Protein AF-A0A256XQU2-F1 (afdb_monomer_lite)

pLDDT: mean 79.04, std 21.81, range [26.33, 98.69]

Secondar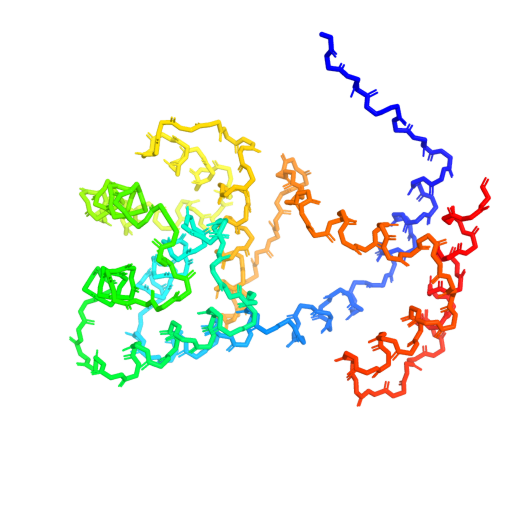y structure (DSSP, 8-state):
--------HHHHHHHHHHHHH-HHHHHHHHHH-HHHHHHHHHHHHH-SHHHHHHHHHHHHTT-SS-SS-HHHHHHHHHHHHHTSTT--HHHHHHHHHHH-GGG-TTHHHHHHHHHHHHHTHHHHHHTHHHHHH-HHHHHHHHHHHHT--TT-HHHHHHHHHHHHHHHHTT------TTSPP-HHHHHHHHHHTTS-HHHHHHHHHHHH-SPPPHHHHHHHHHHHHHHH-

Structure (mmCIF, N/CA/C/O backbone):
data_AF-A0A256XQU2-F1
#
_entry.id   AF-A0A256XQU2-F1
#
loop_
_atom_site.group_PDB
_atom_site.id
_atom_site.type_symbol
_atom_site.label_atom_id
_atom_site.label_alt_id
_atom_site.label_comp_id
_atom_site.label_asym_id
_atom_site.label_entity_id
_atom_site.label_seq_id
_atom_site.pdbx_PDB_ins_code
_atom_site.Cartn_x
_atom_site.Cartn_y
_atom_site.Cartn_z
_atom_site.occupancy
_atom_site.B_iso_or_equiv
_atom_site.auth_seq_id
_atom_site.auth_comp_id
_atom_site.auth_asym_id
_atom_site.auth_atom_id
_atom_site.pdbx_PDB_model_num
ATOM 1 N N . MET A 1 1 ? 5.410 26.623 -18.393 1.00 30.11 1 MET A N 1
ATOM 2 C CA . MET A 1 1 ? 6.127 25.708 -19.308 1.00 30.11 1 MET A CA 1
ATOM 3 C C . MET A 1 1 ? 6.768 24.621 -18.465 1.00 30.11 1 MET A C 1
ATOM 5 O O . MET A 1 1 ? 7.720 24.911 -17.755 1.00 30.11 1 MET A O 1
ATOM 9 N N . HIS A 1 2 ? 6.202 23.413 -18.450 1.00 27.06 2 HIS A N 1
ATOM 10 C CA . HIS A 1 2 ? 6.845 22.264 -17.809 1.00 27.06 2 HIS A CA 1
ATOM 11 C C . HIS A 1 2 ? 7.952 21.763 -18.737 1.00 27.06 2 HIS A C 1
ATOM 13 O O . HIS A 1 2 ? 7.674 21.454 -19.896 1.00 27.06 2 HIS A O 1
ATOM 19 N N . SER A 1 3 ? 9.198 21.722 -18.262 1.00 26.33 3 SER A N 1
ATOM 20 C CA . SER A 1 3 ? 10.272 21.052 -18.988 1.00 26.33 3 SER A CA 1
ATOM 21 C C . SER A 1 3 ? 9.964 19.556 -19.009 1.00 26.33 3 SER A C 1
ATOM 23 O O . SER A 1 3 ? 10.029 18.861 -17.998 1.00 26.33 3 SER A O 1
ATOM 25 N N . VAL A 1 4 ? 9.575 19.052 -20.176 1.00 32.00 4 VAL A N 1
ATOM 26 C CA . VAL A 1 4 ? 9.613 17.618 -20.447 1.00 32.00 4 VAL A CA 1
ATOM 27 C C . VAL A 1 4 ? 11.092 17.255 -20.443 1.00 32.00 4 VAL A C 1
ATOM 29 O O . VAL A 1 4 ? 11.836 17.706 -21.312 1.00 32.00 4 VAL A O 1
ATOM 32 N N . ALA A 1 5 ? 11.544 16.511 -19.433 1.00 39.50 5 ALA A N 1
ATOM 33 C CA . ALA A 1 5 ? 12.881 15.938 -19.450 1.00 39.50 5 ALA A CA 1
ATOM 34 C C . ALA A 1 5 ? 13.006 15.102 -20.732 1.00 39.50 5 ALA A C 1
ATOM 36 O O . ALA A 1 5 ? 12.305 14.102 -20.900 1.00 39.50 5 ALA A O 1
ATOM 37 N N . LEU A 1 6 ? 13.840 15.549 -21.672 1.00 38.97 6 LEU A N 1
ATOM 38 C CA . LEU A 1 6 ? 14.128 14.805 -22.892 1.00 38.97 6 LEU A CA 1
ATOM 39 C C . LEU A 1 6 ? 14.767 13.475 -22.479 1.00 38.97 6 LEU A C 1
ATOM 41 O O . LEU A 1 6 ? 15.879 13.442 -21.955 1.00 38.97 6 LEU A O 1
ATOM 45 N N . LEU A 1 7 ? 14.030 12.380 -22.671 1.00 49.72 7 LEU A N 1
ATOM 46 C CA . LEU A 1 7 ? 14.511 11.021 -22.441 1.00 49.72 7 LEU A CA 1
ATOM 47 C C . LEU A 1 7 ? 15.734 10.774 -23.332 1.00 49.72 7 LEU A C 1
ATOM 49 O O . LEU A 1 7 ? 15.596 10.602 -24.544 1.00 49.72 7 LEU A O 1
ATOM 53 N N . ASN A 1 8 ? 16.925 10.728 -22.732 1.00 55.69 8 ASN A N 1
ATOM 54 C CA . ASN A 1 8 ? 18.142 10.333 -23.433 1.00 55.69 8 ASN A CA 1
ATOM 55 C C . ASN A 1 8 ? 18.095 8.818 -23.693 1.00 55.69 8 ASN A C 1
ATOM 57 O O . ASN A 1 8 ? 18.490 8.001 -22.857 1.00 55.69 8 ASN A O 1
ATOM 61 N N . ARG A 1 9 ? 17.542 8.441 -24.850 1.00 47.66 9 ARG A N 1
ATOM 62 C CA . ARG A 1 9 ? 17.330 7.040 -25.234 1.00 47.66 9 ARG A CA 1
ATOM 63 C C . ARG A 1 9 ? 18.634 6.250 -25.335 1.00 47.66 9 ARG A C 1
ATOM 65 O O . ARG A 1 9 ? 18.612 5.060 -25.029 1.00 47.66 9 ARG A O 1
ATOM 72 N N . GLU A 1 10 ? 19.741 6.898 -25.692 1.00 49.62 10 GLU A N 1
ATOM 73 C CA . GLU A 1 10 ? 21.056 6.253 -25.797 1.00 49.62 10 GLU A CA 1
ATOM 74 C C . GLU A 1 10 ? 21.605 5.829 -24.432 1.00 49.62 10 GLU A C 1
ATOM 76 O O . GLU A 1 10 ? 22.207 4.764 -24.325 1.00 49.62 10 GLU A O 1
ATOM 81 N N . ARG A 1 11 ? 21.308 6.584 -23.366 1.00 51.78 11 ARG A N 1
ATOM 82 C CA . ARG A 1 11 ? 21.658 6.205 -21.983 1.00 51.78 11 ARG A CA 1
ATOM 83 C C . ARG A 1 11 ? 20.686 5.192 -21.373 1.00 51.78 11 ARG A C 1
ATOM 85 O O . ARG A 1 11 ? 21.092 4.261 -20.680 1.00 51.78 11 ARG A O 1
ATOM 92 N N . ILE A 1 12 ? 19.387 5.353 -21.626 1.00 50.66 12 ILE A N 1
ATOM 93 C CA . ILE A 1 12 ? 18.333 4.568 -20.957 1.00 50.66 12 ILE A CA 1
ATOM 94 C C . ILE A 1 12 ? 18.215 3.155 -21.526 1.00 50.66 12 ILE A C 1
ATOM 96 O O . ILE A 1 12 ? 18.017 2.203 -20.769 1.00 50.66 12 ILE A O 1
ATOM 100 N N . TYR A 1 13 ? 18.333 2.993 -22.845 1.00 52.44 13 TYR A N 1
ATOM 101 C CA . TYR A 1 13 ? 18.151 1.691 -23.486 1.00 52.44 13 TYR A CA 1
ATOM 102 C C . TYR A 1 13 ? 19.154 0.640 -22.984 1.00 52.44 13 TYR A C 1
ATOM 104 O O . TYR A 1 13 ? 18.733 -0.466 -22.627 1.00 52.44 13 TYR A O 1
ATOM 112 N N . PRO A 1 14 ? 20.456 0.953 -22.863 1.00 56.25 14 PRO A N 1
ATOM 113 C CA . PRO A 1 14 ? 21.413 -0.014 -22.365 1.00 56.25 14 PRO A CA 1
ATOM 114 C C . PRO A 1 14 ? 21.202 -0.334 -20.875 1.00 56.25 14 PRO A C 1
ATOM 116 O O . PRO A 1 14 ? 21.397 -1.485 -20.505 1.00 56.25 14 PRO A O 1
ATOM 119 N N . ILE A 1 15 ? 20.775 0.624 -20.041 1.00 59.00 15 ILE A N 1
ATOM 120 C CA . ILE A 1 15 ? 20.415 0.399 -18.625 1.00 59.00 15 ILE A CA 1
ATOM 121 C C . ILE A 1 15 ? 19.219 -0.557 -18.513 1.00 59.00 15 ILE A C 1
ATOM 123 O O . ILE A 1 15 ? 19.279 -1.569 -17.811 1.00 59.00 15 ILE A O 1
ATOM 127 N N . ALA A 1 16 ? 18.151 -0.275 -19.262 1.00 56.38 16 ALA A N 1
ATOM 128 C CA . ALA A 1 16 ? 16.946 -1.096 -19.284 1.00 56.38 16 ALA A CA 1
ATOM 129 C C . ALA A 1 16 ? 17.243 -2.525 -19.762 1.00 56.38 16 ALA A C 1
ATOM 131 O O . ALA A 1 16 ? 16.744 -3.488 -19.183 1.00 56.38 16 ALA A O 1
ATOM 132 N N . LYS A 1 17 ? 18.101 -2.675 -20.781 1.00 63.28 17 LYS A N 1
ATOM 133 C CA . LYS A 1 17 ? 18.521 -3.980 -21.306 1.00 63.28 17 LYS A CA 1
ATOM 134 C C . LYS A 1 17 ? 19.287 -4.806 -20.271 1.00 63.28 17 LYS A C 1
ATOM 136 O O . LYS A 1 17 ? 19.079 -6.017 -20.220 1.00 63.28 17 LYS A O 1
ATOM 141 N N . THR A 1 18 ? 20.148 -4.194 -19.456 1.00 65.38 18 THR A N 1
ATOM 142 C CA . THR A 1 18 ? 20.881 -4.938 -18.421 1.00 65.38 18 THR A CA 1
ATOM 143 C C . THR A 1 18 ? 19.973 -5.324 -17.253 1.00 65.38 18 THR A C 1
ATOM 145 O O . THR A 1 18 ? 20.017 -6.471 -16.807 1.00 65.38 18 THR A O 1
ATOM 148 N N . ILE A 1 19 ? 19.077 -4.431 -16.817 1.00 64.81 19 ILE A N 1
ATOM 149 C CA . ILE A 1 19 ? 18.078 -4.746 -15.781 1.00 64.81 19 ILE A CA 1
ATOM 150 C C . ILE A 1 19 ? 17.150 -5.880 -16.242 1.00 64.81 19 ILE A C 1
ATOM 152 O O . ILE A 1 19 ? 16.932 -6.837 -15.505 1.00 64.81 19 ILE A O 1
ATOM 156 N N . ALA A 1 20 ? 16.662 -5.828 -17.486 1.00 65.88 20 ALA A N 1
ATOM 157 C CA . ALA A 1 20 ? 15.760 -6.841 -18.039 1.00 65.88 20 ALA A CA 1
ATOM 158 C C . ALA A 1 20 ? 16.373 -8.252 -18.099 1.00 65.88 20 ALA A C 1
ATOM 160 O O . ALA A 1 20 ? 15.640 -9.238 -18.094 1.00 65.88 20 ALA A O 1
ATOM 161 N N . LYS A 1 21 ? 17.707 -8.364 -18.148 1.00 70.88 21 LYS A N 1
ATOM 162 C CA . LYS A 1 21 ? 18.427 -9.647 -18.115 1.00 70.88 21 LYS A CA 1
ATOM 163 C C . LYS A 1 21 ? 18.612 -10.213 -16.703 1.00 70.88 21 LYS A C 1
ATOM 165 O O . LYS A 1 21 ? 18.948 -11.384 -16.580 1.00 70.88 21 LYS A O 1
ATOM 170 N N . ASN A 1 22 ? 18.394 -9.410 -15.662 1.00 70.94 22 ASN A N 1
ATOM 171 C CA . ASN A 1 22 ? 18.657 -9.755 -14.264 1.00 70.94 22 ASN A CA 1
ATOM 172 C C . ASN A 1 22 ? 17.377 -9.617 -13.423 1.00 70.94 22 ASN A C 1
ATOM 174 O O . ASN A 1 22 ? 17.331 -8.882 -12.438 1.00 70.94 22 ASN A O 1
ATOM 178 N N . LEU A 1 23 ? 16.301 -10.301 -13.828 1.00 70.62 23 LEU A N 1
ATOM 179 C CA . LEU A 1 23 ? 15.025 -10.264 -13.099 1.00 70.62 23 LEU A CA 1
ATOM 180 C C . LEU A 1 23 ? 15.146 -10.834 -11.674 1.00 70.62 23 LEU A C 1
ATOM 182 O O . LEU A 1 23 ? 14.477 -10.343 -10.770 1.00 70.62 23 LEU A O 1
ATOM 186 N N . ASP A 1 24 ? 16.053 -11.792 -11.452 1.00 73.62 24 ASP A N 1
ATOM 187 C CA . ASP A 1 24 ? 16.360 -12.338 -10.122 1.00 73.62 24 ASP A CA 1
ATOM 188 C C . ASP A 1 24 ? 16.938 -11.276 -9.172 1.00 73.62 24 ASP A C 1
ATOM 190 O O . ASP A 1 24 ? 16.689 -11.306 -7.966 1.00 73.62 24 ASP A O 1
ATOM 194 N N . PHE A 1 25 ? 17.677 -10.305 -9.711 1.00 69.38 25 PHE A N 1
ATOM 195 C CA . PHE A 1 25 ? 18.173 -9.165 -8.949 1.00 69.38 25 PHE A CA 1
ATOM 196 C C . PHE A 1 25 ? 17.037 -8.226 -8.528 1.00 69.38 25 PHE A C 1
ATOM 198 O O . PHE A 1 25 ? 17.012 -7.775 -7.386 1.00 69.38 25 PHE A O 1
ATOM 205 N N . ILE A 1 26 ? 16.063 -7.972 -9.409 1.00 72.38 26 ILE A N 1
ATOM 206 C CA . ILE A 1 26 ? 14.871 -7.179 -9.063 1.00 72.38 26 ILE A CA 1
ATOM 207 C C . ILE A 1 26 ? 14.062 -7.871 -7.968 1.00 72.38 26 ILE A C 1
ATOM 209 O O . ILE A 1 26 ? 13.695 -7.226 -6.985 1.00 72.38 26 ILE A O 1
ATOM 213 N N . ASP A 1 27 ? 13.855 -9.182 -8.086 1.00 75.44 27 ASP A N 1
ATOM 214 C CA . ASP A 1 27 ? 13.160 -9.955 -7.060 1.00 75.44 27 ASP A CA 1
ATOM 215 C C . ASP A 1 27 ? 13.858 -9.856 -5.698 1.00 75.44 27 ASP A C 1
ATOM 217 O O . ASP A 1 27 ? 13.191 -9.611 -4.690 1.00 75.44 27 ASP A O 1
ATOM 221 N N . LEU A 1 28 ? 15.191 -9.954 -5.670 1.00 74.62 28 LEU A N 1
ATOM 222 C CA . LEU A 1 28 ? 15.982 -9.777 -4.453 1.00 74.62 28 LEU A CA 1
ATOM 223 C C . LEU A 1 28 ? 15.827 -8.373 -3.853 1.00 74.62 28 LEU A C 1
ATOM 225 O O . LEU A 1 28 ? 15.687 -8.240 -2.636 1.00 74.62 28 LEU A O 1
ATOM 229 N N . LEU A 1 29 ? 15.880 -7.323 -4.679 1.00 73.75 29 LEU A N 1
ATOM 230 C CA . LEU A 1 29 ? 15.730 -5.946 -4.206 1.00 73.75 29 LEU A CA 1
ATOM 231 C C . LEU A 1 29 ? 14.360 -5.732 -3.557 1.00 73.75 29 LEU A C 1
ATOM 233 O O . LEU A 1 29 ? 14.281 -5.150 -2.475 1.00 73.75 29 LEU A O 1
ATOM 237 N N . GLU A 1 30 ? 13.297 -6.251 -4.174 1.00 80.50 30 GLU A N 1
ATOM 238 C CA . GLU A 1 30 ? 11.946 -6.212 -3.610 1.00 80.50 30 GLU A CA 1
ATOM 239 C C . GLU A 1 30 ? 11.860 -7.002 -2.296 1.00 80.50 30 GLU A C 1
ATOM 241 O O . GLU A 1 30 ? 11.277 -6.524 -1.325 1.00 80.50 30 GLU A O 1
ATOM 246 N N . GLU A 1 31 ? 12.495 -8.175 -2.208 1.00 80.50 31 GLU A N 1
ATOM 247 C CA . GLU A 1 31 ? 12.517 -8.980 -0.981 1.00 80.50 31 GLU A CA 1
ATOM 248 C C . GLU A 1 31 ? 13.223 -8.300 0.200 1.00 80.50 31 GLU A C 1
ATOM 250 O O . GLU A 1 31 ? 12.894 -8.575 1.363 1.00 80.50 31 GLU A O 1
ATOM 255 N N . ARG A 1 32 ? 14.183 -7.417 -0.091 1.00 77.88 32 ARG A N 1
ATOM 256 C CA . ARG A 1 32 ? 14.933 -6.628 0.897 1.00 77.88 32 ARG A CA 1
ATOM 257 C C . ARG A 1 32 ? 14.304 -5.274 1.206 1.00 77.88 32 ARG A C 1
ATOM 259 O O . ARG A 1 32 ? 14.723 -4.623 2.163 1.00 77.88 32 ARG A O 1
ATOM 266 N N . ASP A 1 33 ? 13.271 -4.876 0.472 1.00 82.69 33 ASP A N 1
ATOM 267 C CA . ASP A 1 33 ? 12.524 -3.653 0.732 1.00 82.69 33 ASP A CA 1
ATOM 268 C C . ASP A 1 33 ? 11.810 -3.735 2.097 1.00 82.69 33 ASP A C 1
ATOM 270 O O . ASP A 1 33 ? 11.021 -4.643 2.385 1.00 82.69 33 ASP A O 1
ATOM 274 N N . PHE A 1 34 ? 12.058 -2.753 2.965 1.00 86.19 34 PHE A N 1
ATOM 275 C CA . PHE A 1 34 ? 11.401 -2.661 4.270 1.00 86.19 34 PHE A CA 1
ATOM 276 C C . PHE A 1 34 ? 9.874 -2.540 4.144 1.00 86.19 34 PHE A C 1
ATOM 278 O O . PHE A 1 34 ? 9.147 -2.984 5.036 1.00 86.19 34 PHE A O 1
ATOM 285 N N . GLN A 1 35 ? 9.382 -1.965 3.042 1.00 91.69 35 GLN A N 1
ATOM 286 C CA . GLN A 1 35 ? 7.959 -1.851 2.735 1.00 91.69 35 GLN A CA 1
ATOM 287 C C . GLN A 1 35 ? 7.375 -3.240 2.461 1.00 91.69 35 GLN A C 1
ATOM 289 O O . GLN A 1 35 ? 6.333 -3.589 3.017 1.00 91.69 35 GLN A O 1
ATOM 294 N N . TYR A 1 36 ? 8.086 -4.075 1.696 1.00 91.69 36 TYR A N 1
ATOM 295 C CA . TYR A 1 36 ? 7.703 -5.466 1.443 1.00 91.69 36 TYR A CA 1
ATOM 296 C C . TYR A 1 36 ? 7.737 -6.311 2.724 1.00 91.69 36 TYR A C 1
ATOM 298 O O . TYR A 1 36 ? 6.825 -7.094 3.005 1.00 91.69 36 TYR A O 1
ATOM 306 N N . ALA A 1 37 ? 8.743 -6.104 3.578 1.00 92.31 37 ALA A N 1
ATOM 307 C CA . ALA A 1 37 ? 8.798 -6.746 4.889 1.00 92.31 37 ALA A CA 1
ATOM 308 C C . ALA A 1 37 ? 7.610 -6.359 5.794 1.00 92.31 37 ALA A C 1
ATOM 310 O O . ALA A 1 37 ? 7.103 -7.209 6.530 1.00 92.31 37 ALA A O 1
ATOM 311 N N . ALA A 1 38 ? 7.150 -5.104 5.747 1.00 95.50 38 ALA A N 1
ATOM 312 C CA . ALA A 1 38 ? 5.959 -4.660 6.470 1.00 95.50 38 ALA A CA 1
ATOM 313 C C . ALA A 1 38 ? 4.675 -5.287 5.906 1.00 95.50 38 ALA A C 1
ATOM 315 O O . ALA A 1 38 ? 3.849 -5.760 6.687 1.00 95.50 38 ALA A O 1
ATOM 316 N N . VAL A 1 39 ? 4.546 -5.376 4.576 1.00 97.75 39 VAL A N 1
ATOM 317 C CA . VAL A 1 39 ? 3.415 -6.036 3.902 1.00 97.75 39 VAL A CA 1
ATOM 318 C C . VAL A 1 39 ? 3.233 -7.470 4.395 1.00 97.75 39 VAL A C 1
ATOM 320 O O . VAL A 1 39 ? 2.143 -7.819 4.844 1.00 97.75 39 VAL A O 1
ATOM 323 N N . LYS A 1 40 ? 4.306 -8.274 4.413 1.00 97.06 40 LYS A N 1
ATOM 324 C CA . LYS A 1 40 ? 4.258 -9.660 4.917 1.00 97.06 40 LYS A CA 1
ATOM 325 C C . LYS A 1 40 ? 3.710 -9.744 6.343 1.00 97.06 40 LYS A C 1
ATOM 327 O O . LYS A 1 40 ? 2.941 -10.642 6.661 1.00 97.06 40 LYS A O 1
ATOM 332 N N . LYS A 1 41 ? 4.079 -8.797 7.211 1.00 97.44 41 LYS A N 1
ATOM 333 C CA . LYS A 1 41 ? 3.589 -8.763 8.597 1.00 97.44 41 LYS A CA 1
ATOM 334 C C . LYS A 1 41 ? 2.112 -8.373 8.672 1.00 97.44 41 LYS A C 1
ATOM 336 O O . LYS A 1 41 ? 1.386 -8.981 9.445 1.00 97.44 41 LYS A O 1
ATOM 341 N N . ILE A 1 42 ? 1.662 -7.397 7.883 1.00 98.00 42 ILE A N 1
ATOM 342 C CA . ILE A 1 42 ? 0.246 -6.994 7.847 1.00 98.00 42 ILE A CA 1
ATOM 343 C C . ILE A 1 42 ? -0.644 -8.119 7.321 1.00 98.00 42 ILE A C 1
ATOM 345 O O . ILE A 1 42 ? -1.711 -8.355 7.883 1.00 98.00 42 ILE A O 1
ATOM 349 N N . LEU A 1 43 ? -0.181 -8.853 6.312 1.00 96.81 43 LEU A N 1
ATOM 350 C CA . LEU A 1 43 ? -0.884 -10.014 5.776 1.00 96.81 43 LEU A CA 1
ATOM 351 C C . LEU A 1 43 ? -1.136 -11.081 6.855 1.00 96.81 43 LEU A C 1
ATOM 353 O O . LEU A 1 43 ? -2.252 -11.570 6.991 1.00 96.81 43 LEU A O 1
ATOM 357 N N . LEU A 1 44 ? -0.130 -11.368 7.689 1.00 95.56 44 LEU A N 1
ATOM 358 C CA . LEU A 1 44 ? -0.268 -12.292 8.823 1.00 95.56 44 LEU A CA 1
ATOM 359 C C . LEU A 1 44 ? -1.210 -11.768 9.918 1.00 95.56 44 LEU A C 1
ATOM 361 O O . LEU A 1 44 ? -1.909 -12.551 10.550 1.00 95.56 44 LEU A O 1
ATOM 365 N N . LEU A 1 45 ? -1.209 -10.457 10.175 1.00 96.06 45 LEU A N 1
ATOM 366 C CA . LEU A 1 45 ? -1.987 -9.850 11.263 1.00 96.06 45 LEU A CA 1
ATOM 367 C C . LEU A 1 45 ? -3.469 -9.670 10.926 1.00 96.06 45 LEU A C 1
ATOM 369 O O . LEU A 1 45 ? -4.300 -9.681 11.828 1.00 96.06 45 LEU A O 1
ATOM 373 N N . THR A 1 46 ? -3.787 -9.470 9.650 1.00 94.38 46 THR A N 1
ATOM 374 C CA . THR A 1 46 ? -5.169 -9.313 9.167 1.00 94.38 46 THR A CA 1
ATOM 375 C C . THR A 1 46 ? -5.837 -10.656 8.891 1.00 94.38 46 THR A C 1
ATOM 377 O O . THR A 1 46 ? -7.046 -10.764 9.057 1.00 94.38 46 THR A O 1
ATOM 380 N N . ASN A 1 47 ? -5.061 -11.680 8.512 1.00 90.44 47 ASN A N 1
ATOM 381 C CA . ASN A 1 47 ? -5.550 -13.021 8.175 1.00 90.44 47 ASN A CA 1
ATOM 382 C C . ASN A 1 47 ? -6.620 -13.044 7.056 1.00 90.44 47 ASN A C 1
ATOM 384 O O . ASN A 1 47 ? -7.380 -14.000 6.934 1.00 90.44 47 ASN A O 1
ATOM 388 N N . ASP A 1 48 ? -6.664 -11.998 6.227 1.00 96.12 48 ASP A N 1
ATOM 389 C CA . ASP A 1 48 ? -7.517 -11.872 5.045 1.00 96.12 48 ASP A CA 1
ATOM 390 C C . ASP A 1 48 ? -6.772 -11.044 3.990 1.00 96.12 48 ASP A C 1
ATOM 392 O O . ASP A 1 48 ? -6.251 -9.963 4.274 1.00 96.12 48 ASP A O 1
ATOM 396 N N . LEU A 1 49 ? -6.684 -11.567 2.764 1.00 97.44 49 LEU A N 1
ATOM 397 C CA . LEU A 1 49 ? -5.908 -10.949 1.686 1.00 97.44 49 LEU A CA 1
ATOM 398 C C . LEU A 1 49 ? -6.456 -9.564 1.313 1.00 97.44 49 LEU A C 1
ATOM 400 O O . LEU A 1 49 ? -5.684 -8.625 1.104 1.00 97.44 49 LEU A O 1
ATOM 404 N N . VAL A 1 50 ? -7.782 -9.436 1.231 1.00 98.19 50 VAL A N 1
ATOM 405 C CA . VAL A 1 50 ? -8.441 -8.189 0.828 1.00 98.19 50 VAL A CA 1
ATOM 406 C C . VAL A 1 50 ? -8.236 -7.115 1.893 1.00 98.19 50 VAL A C 1
ATOM 408 O O . VAL A 1 50 ? -7.900 -5.977 1.567 1.00 98.19 50 VAL A O 1
ATOM 411 N N . ASP A 1 51 ? -8.357 -7.481 3.166 1.00 98.06 51 ASP A N 1
ATOM 412 C CA . ASP A 1 51 ? -8.088 -6.599 4.299 1.00 98.06 51 ASP A CA 1
ATOM 413 C C . ASP A 1 51 ? -6.629 -6.167 4.381 1.00 98.06 51 ASP A C 1
ATOM 415 O O . ASP A 1 51 ? -6.350 -4.977 4.566 1.00 98.06 51 ASP A O 1
ATOM 419 N N . ALA A 1 52 ? -5.690 -7.092 4.176 1.00 98.25 52 ALA A N 1
ATOM 420 C CA . ALA A 1 52 ? -4.274 -6.763 4.091 1.00 98.25 52 ALA A CA 1
ATOM 421 C C . ALA A 1 52 ? -4.019 -5.741 2.977 1.00 98.25 52 ALA A C 1
ATOM 423 O O . ALA A 1 52 ? -3.386 -4.706 3.203 1.00 98.25 52 ALA A O 1
ATOM 424 N N . ALA A 1 53 ? -4.554 -6.003 1.782 1.00 98.50 53 ALA A N 1
ATOM 425 C CA . ALA A 1 53 ? -4.423 -5.115 0.639 1.00 98.50 53 ALA A CA 1
ATOM 426 C C . ALA A 1 53 ? -5.024 -3.738 0.916 1.00 98.50 53 ALA A C 1
ATOM 428 O O . ALA A 1 53 ? -4.388 -2.727 0.627 1.00 98.50 53 ALA A O 1
ATOM 429 N N . TYR A 1 54 ? -6.203 -3.687 1.533 1.00 98.69 54 TYR A N 1
ATOM 430 C CA . TYR A 1 54 ? -6.871 -2.444 1.889 1.00 98.69 54 TYR A CA 1
ATOM 431 C C . TYR A 1 54 ? -6.036 -1.594 2.860 1.00 98.69 54 TYR A C 1
ATOM 433 O O . TYR A 1 54 ? -5.827 -0.401 2.621 1.00 98.69 54 TYR A O 1
ATOM 441 N N . VAL A 1 55 ? -5.497 -2.198 3.927 1.00 98.69 55 VAL A N 1
ATOM 442 C CA . VAL A 1 55 ? -4.629 -1.500 4.895 1.00 98.69 55 VAL A CA 1
ATOM 443 C C . VAL A 1 55 ? -3.358 -0.978 4.223 1.00 98.69 55 VAL A C 1
ATOM 445 O O . VAL A 1 55 ? -2.938 0.156 4.479 1.00 98.69 55 VAL A O 1
ATOM 448 N N . ILE A 1 56 ? -2.745 -1.779 3.351 1.00 98.62 56 ILE A N 1
ATOM 449 C CA . ILE A 1 56 ? -1.502 -1.422 2.662 1.00 98.62 56 ILE A CA 1
ATOM 450 C C . ILE A 1 56 ? -1.726 -0.311 1.627 1.00 98.62 56 ILE A C 1
ATOM 452 O O . ILE A 1 56 ? -1.006 0.690 1.643 1.00 98.62 56 ILE A O 1
ATOM 456 N N . VAL A 1 57 ? -2.748 -0.433 0.778 1.00 98.56 57 VAL A N 1
ATOM 457 C CA . VAL A 1 57 ? -3.130 0.573 -0.230 1.00 98.56 57 VAL A CA 1
ATOM 458 C C . VAL A 1 57 ? -3.551 1.882 0.432 1.00 98.56 57 VAL A C 1
ATOM 460 O O . VAL A 1 57 ? -3.137 2.966 0.005 1.00 98.56 57 VAL A O 1
ATOM 463 N N . GLY A 1 58 ? -4.337 1.797 1.506 1.00 98.56 58 GLY A N 1
ATOM 464 C CA . GLY A 1 58 ? -4.769 2.950 2.284 1.00 98.56 58 GLY A CA 1
ATOM 465 C C . GLY A 1 58 ? -3.597 3.689 2.919 1.00 98.56 58 GLY A C 1
ATOM 466 O O . GLY A 1 58 ? -3.489 4.907 2.771 1.00 98.56 58 GLY A O 1
ATOM 467 N N . THR A 1 59 ? -2.681 2.951 3.552 1.00 98.62 59 THR A N 1
ATOM 468 C CA . THR A 1 59 ? -1.444 3.514 4.108 1.00 98.62 59 THR A CA 1
ATOM 469 C C . THR A 1 59 ? -0.620 4.204 3.025 1.00 98.62 59 THR A C 1
ATOM 471 O O . THR A 1 59 ? -0.303 5.385 3.165 1.00 98.62 59 THR A O 1
ATOM 474 N N . ALA A 1 60 ? -0.346 3.516 1.914 1.00 97.50 60 ALA A N 1
ATOM 475 C CA . ALA A 1 60 ? 0.439 4.050 0.804 1.00 97.50 60 ALA A CA 1
ATOM 476 C C . ALA A 1 60 ? -0.153 5.353 0.239 1.00 97.50 60 ALA A C 1
ATOM 478 O O . ALA A 1 60 ? 0.572 6.311 -0.042 1.00 97.50 60 ALA A O 1
ATOM 479 N N . SER A 1 61 ? -1.484 5.429 0.162 1.00 97.50 61 SER A N 1
ATOM 480 C CA . SER A 1 61 ? -2.223 6.599 -0.324 1.00 97.50 61 SER A CA 1
ATOM 481 C C . SER A 1 61 ? -2.061 7.846 0.556 1.00 97.50 61 SER A C 1
ATOM 483 O O . SER A 1 61 ? -2.368 8.952 0.105 1.00 97.50 61 SER A O 1
ATOM 485 N N . VAL A 1 62 ? -1.576 7.700 1.795 1.00 97.62 62 VAL A N 1
ATOM 486 C CA . VAL A 1 62 ? -1.287 8.805 2.725 1.00 97.62 62 VAL A CA 1
ATOM 487 C C . VAL A 1 62 ? 0.194 8.925 3.103 1.00 97.62 62 VAL A C 1
ATOM 489 O O . VAL A 1 62 ? 0.550 9.808 3.890 1.00 97.62 62 VAL A O 1
ATOM 492 N N . SER A 1 63 ? 1.078 8.115 2.513 1.00 95.62 63 SER A N 1
ATOM 493 C CA . SER A 1 63 ? 2.529 8.124 2.755 1.00 95.62 63 SER A CA 1
ATOM 494 C C . SER A 1 63 ? 3.264 9.282 2.054 1.00 95.62 63 SER A C 1
ATOM 496 O O . SER A 1 63 ? 4.326 9.097 1.466 1.00 95.62 63 SER A O 1
ATOM 498 N N . TYR A 1 64 ? 2.721 10.500 2.112 1.00 91.69 64 TYR A N 1
ATOM 499 C CA . TYR A 1 64 ? 3.339 11.714 1.570 1.00 91.69 64 TYR A CA 1
ATOM 500 C C . TYR A 1 64 ? 3.612 12.738 2.673 1.00 91.69 64 TYR A C 1
ATOM 502 O O . TYR A 1 64 ? 2.878 12.818 3.666 1.00 91.69 64 TYR A O 1
ATOM 510 N N . MET A 1 65 ? 4.662 13.549 2.488 1.00 92.06 65 MET A N 1
ATOM 511 C CA . MET A 1 65 ? 5.091 14.565 3.461 1.00 92.06 65 MET A CA 1
ATOM 512 C C . MET A 1 65 ? 5.167 13.984 4.882 1.00 92.06 65 MET A C 1
ATOM 514 O O . MET A 1 65 ? 4.549 14.502 5.813 1.00 92.06 65 MET A O 1
ATOM 518 N N . LEU A 1 66 ? 5.848 12.843 5.026 1.00 93.69 66 LEU A N 1
ATOM 519 C CA . LEU A 1 66 ? 6.005 12.162 6.309 1.00 93.69 66 LEU A CA 1
ATOM 520 C C . LEU A 1 66 ? 6.829 13.024 7.272 1.00 93.69 66 LEU A C 1
ATOM 522 O O . LEU A 1 66 ? 7.760 13.718 6.869 1.00 93.69 66 LEU A O 1
ATOM 526 N N . SER A 1 67 ? 6.511 12.946 8.560 1.00 94.19 67 SER A N 1
ATOM 527 C CA . SER A 1 67 ? 7.289 13.615 9.617 1.00 94.19 67 SER A CA 1
ATOM 528 C C . SER A 1 67 ? 8.497 12.792 10.075 1.00 94.19 67 SER A C 1
ATOM 530 O O . SER A 1 67 ? 9.206 13.178 10.998 1.00 94.19 67 SER A O 1
ATOM 532 N N . MET A 1 68 ? 8.689 11.615 9.481 1.00 93.19 68 MET A N 1
ATOM 533 C CA . MET A 1 68 ? 9.686 10.615 9.852 1.00 93.19 68 MET A CA 1
ATOM 534 C C . MET A 1 68 ? 10.158 9.875 8.595 1.00 93.19 68 MET A C 1
ATOM 536 O O . MET A 1 68 ? 9.515 9.957 7.548 1.00 93.19 68 MET A O 1
ATOM 540 N N . LYS A 1 69 ? 11.247 9.104 8.710 1.00 87.62 69 LYS A N 1
ATOM 541 C CA . LYS A 1 69 ? 11.712 8.217 7.633 1.00 87.62 69 LYS A CA 1
ATOM 542 C C . LYS A 1 69 ? 10.633 7.204 7.237 1.00 87.62 69 LYS A C 1
ATOM 544 O O . LYS A 1 69 ? 9.926 6.680 8.103 1.00 87.62 69 LYS A O 1
ATOM 549 N N . GLY A 1 70 ? 10.568 6.886 5.942 1.00 87.31 70 GLY A N 1
ATOM 550 C CA . GLY A 1 70 ? 9.637 5.898 5.391 1.00 87.31 70 GLY A CA 1
ATOM 551 C C . GLY A 1 70 ? 9.747 4.536 6.078 1.00 87.31 70 GLY A C 1
ATOM 552 O O . GLY A 1 70 ? 8.730 3.953 6.435 1.00 87.31 70 GLY A O 1
ATOM 553 N N . GLU A 1 71 ? 10.963 4.072 6.372 1.00 86.62 71 GLU A N 1
ATOM 554 C CA . GLU A 1 71 ? 11.199 2.792 7.063 1.00 86.62 71 GLU A CA 1
ATOM 555 C C . GLU A 1 71 ? 10.467 2.727 8.403 1.00 86.62 71 GLU A C 1
ATOM 557 O O . GLU A 1 71 ? 9.728 1.786 8.691 1.00 86.62 71 GLU A O 1
ATOM 562 N N . LYS A 1 72 ? 10.609 3.788 9.203 1.00 93.12 72 LYS A N 1
ATOM 563 C CA . LYS A 1 72 ? 9.959 3.891 10.507 1.00 93.12 72 LYS A CA 1
ATOM 564 C C . LYS A 1 72 ? 8.440 4.034 10.379 1.00 93.12 72 LYS A C 1
ATOM 566 O O . LYS A 1 72 ? 7.723 3.499 11.213 1.00 93.12 72 LYS A O 1
ATOM 571 N N . HIS A 1 73 ? 7.942 4.703 9.339 1.00 96.44 73 HIS A N 1
ATOM 572 C CA . HIS A 1 73 ? 6.506 4.807 9.054 1.00 96.44 73 HIS A CA 1
ATOM 573 C C . HIS A 1 73 ? 5.854 3.432 8.823 1.00 96.44 73 HIS A C 1
ATOM 575 O O . HIS A 1 73 ? 4.837 3.131 9.446 1.00 96.44 73 HIS A O 1
ATOM 581 N N . TRP A 1 74 ? 6.464 2.577 8.000 1.00 97.12 74 TRP A N 1
ATOM 582 C CA . TRP A 1 74 ? 5.940 1.234 7.724 1.00 97.12 74 TRP A CA 1
ATOM 583 C C . TRP A 1 74 ? 6.082 0.277 8.914 1.00 97.12 74 TRP A C 1
ATOM 585 O O . TRP A 1 74 ? 5.203 -0.553 9.138 1.00 97.12 74 TRP A O 1
ATOM 595 N N . LEU A 1 75 ? 7.135 0.416 9.728 1.00 96.81 75 LEU A N 1
ATOM 596 C CA . LEU A 1 75 ? 7.240 -0.321 10.994 1.00 96.81 75 LEU A CA 1
ATOM 597 C C . LEU A 1 75 ? 6.145 0.086 11.986 1.00 96.81 75 LEU A C 1
ATOM 599 O O . LEU A 1 75 ? 5.529 -0.784 12.596 1.00 96.81 75 LEU A O 1
ATOM 603 N N . LEU A 1 76 ? 5.845 1.385 12.090 1.00 98.25 76 LEU A N 1
ATOM 604 C CA . LEU A 1 76 ? 4.748 1.860 12.930 1.00 98.25 76 LEU A CA 1
ATOM 605 C C . LEU A 1 76 ? 3.409 1.260 12.486 1.00 98.25 76 LEU A C 1
ATOM 607 O O . LEU A 1 76 ? 2.655 0.829 13.345 1.00 98.25 76 LEU A O 1
ATOM 611 N N . LEU A 1 77 ? 3.118 1.163 11.182 1.00 98.50 77 LEU A N 1
ATOM 612 C CA . LEU A 1 77 ? 1.884 0.515 10.707 1.00 98.50 77 LEU A CA 1
ATOM 613 C C . LEU A 1 77 ? 1.727 -0.897 11.293 1.00 98.50 77 LEU A C 1
ATOM 615 O O . LEU A 1 77 ? 0.665 -1.249 11.806 1.00 98.50 77 LEU A O 1
ATOM 619 N N . VAL A 1 78 ? 2.805 -1.683 11.261 1.00 98.12 78 VAL A N 1
ATOM 620 C CA . VAL A 1 78 ? 2.828 -3.035 11.828 1.00 98.12 78 VAL A CA 1
ATOM 621 C C . VAL A 1 78 ? 2.585 -3.008 13.336 1.00 98.12 78 VAL A C 1
ATOM 623 O O . VAL A 1 78 ? 1.807 -3.816 13.838 1.00 98.12 78 VAL A O 1
ATOM 626 N N . ASP A 1 79 ? 3.217 -2.089 14.065 1.00 97.94 79 ASP A N 1
ATOM 627 C CA . ASP A 1 79 ? 3.045 -1.977 15.516 1.00 97.94 79 ASP A CA 1
ATOM 628 C C . ASP A 1 79 ? 1.611 -1.597 15.908 1.00 97.94 79 ASP A C 1
ATOM 630 O O . ASP A 1 79 ? 1.103 -2.088 16.916 1.00 97.94 79 ASP A O 1
ATOM 634 N N . TYR A 1 80 ? 0.943 -0.759 15.111 1.00 97.94 80 TYR A N 1
ATOM 635 C CA . TYR A 1 80 ? -0.469 -0.425 15.304 1.00 97.94 80 TYR A CA 1
ATOM 636 C C . TYR A 1 80 ? -1.370 -1.634 15.040 1.00 97.94 80 TYR A C 1
ATOM 638 O O . TYR A 1 80 ? -2.179 -1.976 15.899 1.00 97.94 80 TYR A O 1
ATOM 646 N N . ALA A 1 81 ? -1.181 -2.333 13.917 1.00 97.38 81 ALA A N 1
ATOM 647 C CA . ALA A 1 81 ? -1.957 -3.531 13.594 1.00 97.38 81 ALA A CA 1
ATOM 648 C C . ALA A 1 81 ? -1.811 -4.628 14.669 1.00 97.38 81 ALA A C 1
ATOM 650 O O . ALA A 1 81 ? -2.801 -5.215 15.095 1.00 97.38 81 ALA A O 1
ATOM 651 N N . LYS A 1 82 ? -0.594 -4.848 15.191 1.00 97.31 82 LYS A N 1
ATOM 652 C CA . LYS A 1 82 ? -0.331 -5.812 16.281 1.00 97.31 82 LYS A CA 1
ATOM 653 C C . LYS A 1 82 ? -1.102 -5.520 17.565 1.00 97.31 82 LYS A C 1
ATOM 655 O O . LYS A 1 82 ? -1.463 -6.448 18.280 1.00 97.31 82 LYS A O 1
ATOM 660 N N . LYS A 1 83 ? -1.314 -4.242 17.882 1.00 96.75 83 LYS A N 1
ATOM 661 C CA . LYS A 1 83 ? -2.029 -3.802 19.091 1.00 96.75 83 LYS A CA 1
ATOM 662 C C . LYS A 1 83 ? -3.549 -3.853 18.934 1.00 96.75 83 LYS A C 1
ATOM 664 O O . LYS A 1 83 ? -4.260 -3.519 19.876 1.00 96.75 83 LYS A O 1
ATOM 669 N N . MET A 1 84 ? -4.044 -4.241 17.761 1.00 94.50 84 MET A N 1
ATOM 670 C CA . MET A 1 84 ? -5.465 -4.264 17.424 1.00 94.50 84 MET A CA 1
ATOM 671 C C . MET A 1 84 ? -5.900 -5.642 16.894 1.00 94.50 84 MET A C 1
ATOM 673 O O . MET A 1 84 ? -6.491 -5.716 15.815 1.00 94.50 84 MET A O 1
ATOM 677 N N . PRO A 1 85 ? -5.629 -6.750 17.614 1.00 89.06 85 PRO A N 1
ATOM 678 C CA . PRO A 1 85 ? -6.068 -8.067 17.164 1.00 89.06 85 PRO A CA 1
ATOM 679 C C . PRO A 1 85 ? -7.597 -8.098 17.012 1.00 89.06 85 PRO A C 1
ATOM 681 O O . PRO A 1 85 ? -8.320 -7.489 17.804 1.00 89.06 85 PRO A O 1
ATOM 684 N N . GLY A 1 86 ? -8.082 -8.761 15.960 1.00 85.62 86 GLY A N 1
ATOM 685 C CA . GLY A 1 86 ? -9.514 -8.910 15.669 1.00 85.62 86 GLY A CA 1
ATOM 686 C C . GLY A 1 86 ? -10.244 -7.638 15.214 1.00 85.62 86 GLY A C 1
ATOM 687 O O . GLY A 1 86 ? -11.447 -7.691 14.978 1.00 85.62 86 GLY A O 1
ATOM 688 N N . HIS A 1 87 ? -9.558 -6.497 15.087 1.00 93.50 87 HIS A N 1
ATOM 689 C CA . HIS A 1 87 ? -10.171 -5.279 14.555 1.00 93.50 87 HIS A CA 1
ATOM 690 C C . HIS A 1 87 ? -10.254 -5.324 13.026 1.00 93.50 87 HIS A C 1
ATOM 692 O O . HIS A 1 87 ? -9.403 -5.915 12.363 1.00 93.50 87 HIS A O 1
ATOM 698 N N . SER A 1 88 ? -11.249 -4.637 12.460 1.00 95.81 88 SER A N 1
ATOM 699 C CA . SER A 1 88 ? -11.396 -4.529 11.007 1.00 95.81 88 SER A CA 1
ATOM 700 C C . SER A 1 88 ? -10.219 -3.789 10.360 1.00 95.81 88 SER A C 1
ATOM 702 O O . SER A 1 88 ? -9.617 -2.886 10.952 1.00 95.81 88 SER A O 1
ATOM 704 N N . ALA A 1 89 ? -9.957 -4.086 9.084 1.00 96.75 89 ALA A N 1
ATOM 705 C CA . ALA A 1 89 ? -8.994 -3.347 8.266 1.00 96.75 89 ALA A CA 1
ATOM 706 C C . ALA A 1 89 ? -9.248 -1.831 8.264 1.00 96.75 89 ALA A C 1
ATOM 708 O O . ALA A 1 89 ? -8.317 -1.023 8.327 1.00 96.75 89 ALA A O 1
ATOM 709 N N . THR A 1 90 ? -10.523 -1.434 8.238 1.00 97.38 90 THR A N 1
ATOM 710 C CA . THR A 1 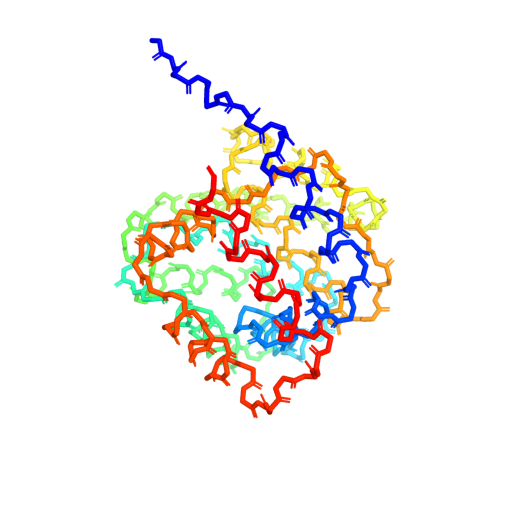90 ? -10.933 -0.029 8.290 1.00 97.38 90 THR A CA 1
ATOM 711 C C . THR A 1 90 ? -10.550 0.630 9.615 1.00 97.38 90 THR A C 1
ATOM 713 O O . THR A 1 90 ? -10.049 1.756 9.585 1.00 97.38 90 THR A O 1
ATOM 716 N N . ALA A 1 91 ? -10.710 -0.060 10.749 1.00 97.75 91 ALA A N 1
ATOM 717 C CA . ALA A 1 91 ? -10.337 0.442 12.070 1.00 97.75 91 ALA A CA 1
ATOM 718 C C . ALA A 1 91 ? -8.814 0.539 12.249 1.00 97.75 91 ALA A C 1
ATOM 720 O O . ALA A 1 91 ? -8.325 1.562 12.730 1.00 97.75 91 ALA A O 1
ATOM 721 N N . ILE A 1 92 ? -8.064 -0.483 11.815 1.00 98.06 92 ILE A N 1
ATOM 722 C CA . ILE A 1 92 ? -6.590 -0.485 11.855 1.00 98.06 92 ILE A CA 1
ATOM 723 C C . ILE A 1 92 ? -6.039 0.714 11.078 1.00 98.06 92 ILE A C 1
ATOM 725 O O . ILE A 1 92 ? -5.233 1.488 11.601 1.00 98.06 92 ILE A O 1
ATOM 729 N N . LEU A 1 93 ? -6.506 0.895 9.839 1.00 98.31 93 LEU A N 1
ATOM 730 C CA . LEU A 1 93 ? -6.059 1.981 8.974 1.00 98.31 93 LEU A CA 1
ATOM 731 C C . LEU A 1 93 ? -6.412 3.356 9.555 1.00 98.31 93 LEU A C 1
ATOM 733 O O . LEU A 1 93 ? -5.561 4.244 9.567 1.00 98.31 93 LEU A O 1
ATOM 737 N N . TRP A 1 94 ? -7.639 3.538 10.055 1.00 98.56 94 TRP A N 1
ATOM 738 C CA . TRP A 1 94 ? -8.055 4.804 10.664 1.00 98.56 94 TRP A CA 1
ATOM 739 C C . TRP A 1 94 ? -7.169 5.176 11.846 1.00 98.56 94 TRP A C 1
ATOM 741 O O . TRP A 1 94 ? -6.564 6.249 11.843 1.00 98.56 94 TRP A O 1
ATOM 751 N N . LYS A 1 95 ? -7.039 4.260 12.812 1.00 98.38 95 LYS A N 1
ATOM 752 C CA . LYS A 1 95 ? -6.281 4.501 14.040 1.00 98.38 95 LYS A CA 1
ATOM 753 C C . LYS A 1 95 ? -4.816 4.803 13.746 1.00 98.38 95 LYS A C 1
ATOM 755 O O . LYS A 1 95 ? -4.252 5.742 14.304 1.00 98.38 95 LYS A O 1
ATOM 760 N N . PHE A 1 96 ? -4.214 4.076 12.804 1.00 98.56 96 PHE A N 1
ATOM 761 C CA . PHE A 1 96 ? -2.859 4.372 12.356 1.00 98.56 96 PHE A CA 1
ATOM 762 C C . PHE A 1 96 ? -2.730 5.801 11.808 1.00 98.56 96 PHE A C 1
ATOM 764 O O . PHE A 1 96 ? -1.803 6.517 12.181 1.00 98.56 96 PHE A O 1
ATOM 771 N N . VAL A 1 97 ? -3.644 6.256 10.948 1.00 98.50 97 VAL A N 1
ATOM 772 C CA . VAL A 1 97 ? -3.559 7.608 10.367 1.00 98.50 97 VAL A CA 1
ATOM 773 C C . VAL A 1 97 ? -3.851 8.708 11.390 1.00 98.50 97 VAL A C 1
ATOM 775 O O . VAL A 1 97 ? -3.216 9.768 11.358 1.00 98.50 97 VAL A O 1
ATOM 778 N N . GLU A 1 98 ? -4.768 8.449 12.314 1.00 98.56 98 GLU A N 1
ATOM 779 C CA . GLU A 1 98 ? -5.158 9.371 13.378 1.00 98.56 98 GLU A CA 1
ATOM 780 C C . GLU A 1 98 ? -4.032 9.598 14.395 1.00 98.56 98 GLU A C 1
ATOM 782 O O . GLU A 1 98 ? -3.712 10.742 14.723 1.00 98.56 98 GLU A O 1
ATOM 787 N N . GLU A 1 99 ? -3.361 8.535 14.830 1.00 98.12 99 GLU A N 1
ATOM 788 C CA . GLU A 1 99 ? -2.457 8.597 15.983 1.00 98.12 99 GLU A CA 1
ATOM 789 C C . GLU A 1 99 ? -0.970 8.552 15.599 1.00 98.12 99 GLU A C 1
ATOM 791 O O . GLU A 1 99 ? -0.119 9.063 16.332 1.00 98.12 99 GLU A O 1
ATOM 796 N N . SER A 1 100 ? -0.611 7.996 14.433 1.00 98.25 100 SER A N 1
ATOM 797 C CA . SER A 1 100 ? 0.797 7.753 14.102 1.00 98.25 100 SER A CA 1
ATOM 798 C C . SER A 1 100 ? 1.618 9.050 14.059 1.00 98.25 100 SER A C 1
ATOM 800 O O . SER A 1 100 ? 1.255 10.001 13.348 1.00 98.25 100 SER A O 1
ATOM 802 N N . PRO A 1 101 ? 2.785 9.096 14.739 1.00 97.88 101 PRO A N 1
ATOM 803 C CA . PRO A 1 101 ? 3.658 10.270 14.733 1.00 97.88 101 PRO A CA 1
ATOM 804 C C . PRO A 1 101 ? 4.240 10.559 13.341 1.00 97.88 101 PRO A C 1
ATOM 806 O O . PRO A 1 101 ? 4.555 11.707 13.022 1.00 97.88 101 PRO A O 1
ATOM 809 N N . SER A 1 102 ? 4.321 9.540 12.478 1.00 97.56 102 SER A N 1
ATOM 810 C CA . SER A 1 102 ? 4.815 9.675 11.102 1.00 97.56 102 SER A CA 1
ATOM 811 C C . SER A 1 102 ? 3.875 10.465 10.181 1.00 97.56 102 SER A C 1
ATOM 813 O O . SER A 1 102 ? 4.323 10.995 9.164 1.00 97.56 102 SER A O 1
ATOM 815 N N . LEU A 1 103 ? 2.594 10.589 10.552 1.00 97.81 103 LEU A N 1
ATOM 816 C CA . LEU A 1 103 ? 1.539 11.218 9.752 1.00 97.81 103 LEU A CA 1
ATOM 817 C C . LEU A 1 103 ? 1.028 12.541 10.346 1.00 97.81 103 LEU A C 1
ATOM 819 O O . LEU A 1 103 ? -0.024 13.024 9.940 1.00 97.81 103 LEU A O 1
ATOM 823 N N . THR A 1 104 ? 1.785 13.162 11.259 1.00 97.31 104 THR A N 1
ATOM 824 C CA . THR A 1 104 ? 1.423 14.450 11.889 1.00 97.31 104 THR A CA 1
ATOM 825 C C . THR A 1 104 ? 1.229 15.583 10.877 1.00 97.31 104 THR A C 1
ATOM 827 O O . THR A 1 104 ? 0.255 16.331 10.967 1.00 97.31 104 THR A O 1
ATOM 830 N N . ARG A 1 105 ? 2.103 15.699 9.870 1.00 96.12 105 ARG A N 1
ATOM 831 C CA . ARG A 1 105 ? 1.974 16.706 8.804 1.00 96.12 105 ARG A CA 1
ATOM 832 C C . ARG A 1 105 ? 0.744 16.440 7.939 1.00 96.12 105 ARG A C 1
ATOM 834 O O . ARG A 1 105 ? 0.599 15.347 7.391 1.00 96.12 105 ARG A O 1
ATOM 841 N N . PHE A 1 106 ? -0.108 17.453 7.772 1.00 96.81 106 PHE A N 1
ATOM 842 C CA . PHE A 1 106 ? -1.346 17.386 6.980 1.00 96.81 106 PHE A CA 1
ATOM 843 C C . PHE A 1 106 ? -2.292 16.239 7.386 1.00 96.81 106 PHE A C 1
ATOM 845 O O . PHE A 1 106 ? -3.003 15.693 6.539 1.00 96.81 106 PHE A O 1
ATOM 852 N N . ARG A 1 107 ? -2.312 15.861 8.674 1.00 97.94 107 ARG A N 1
ATOM 853 C CA . ARG A 1 107 ? -3.128 14.744 9.175 1.00 97.94 107 ARG A CA 1
ATOM 854 C C . ARG A 1 107 ? -4.606 14.876 8.814 1.00 97.94 107 ARG A C 1
ATOM 856 O O . ARG A 1 107 ? -5.204 13.907 8.367 1.00 97.94 107 ARG A O 1
ATOM 863 N N . SER A 1 108 ? -5.187 16.067 8.944 1.00 98.19 108 SER A N 1
ATOM 864 C CA . SER A 1 108 ? -6.595 16.312 8.601 1.00 98.19 108 SER A CA 1
ATOM 865 C C . SER A 1 108 ? -6.909 15.971 7.137 1.00 98.19 108 SER A C 1
ATOM 867 O O . SER A 1 108 ? -7.930 15.347 6.853 1.00 98.19 108 SER A O 1
ATOM 869 N N . ASN A 1 109 ? -6.014 16.303 6.202 1.00 97.75 109 ASN A N 1
ATOM 870 C CA . ASN A 1 109 ? -6.170 15.962 4.785 1.00 97.75 109 ASN A CA 1
ATOM 871 C C . ASN A 1 109 ? -6.031 14.451 4.552 1.00 97.75 109 ASN A C 1
ATOM 873 O O . ASN A 1 109 ? -6.788 13.878 3.769 1.00 97.75 109 ASN A O 1
ATOM 877 N N . LYS A 1 110 ? -5.103 13.799 5.259 1.00 98.31 110 LYS A N 1
ATOM 878 C CA . LYS A 1 110 ? -4.905 12.343 5.205 1.00 98.31 110 LYS A CA 1
ATOM 879 C C . LYS A 1 110 ? -6.122 11.595 5.750 1.00 98.31 110 LYS A C 1
ATOM 881 O O . LYS A 1 110 ? -6.611 10.689 5.088 1.00 98.31 110 LYS A O 1
ATOM 886 N N . LEU A 1 111 ? -6.686 12.039 6.874 1.00 98.62 111 LEU A N 1
ATOM 887 C CA . LEU A 1 111 ? -7.925 11.496 7.438 1.00 98.62 111 LEU A CA 1
ATOM 888 C C . LEU A 1 111 ? -9.116 11.671 6.490 1.00 98.62 111 LEU A C 1
ATOM 890 O O . LEU A 1 111 ? -9.872 10.727 6.293 1.00 98.62 111 LEU A O 1
ATOM 894 N N . LYS A 1 112 ? -9.258 12.829 5.826 1.00 98.25 112 LYS A N 1
ATOM 895 C CA . LYS A 1 112 ? -10.277 13.012 4.772 1.00 98.25 112 LYS A CA 1
ATOM 896 C C . LYS A 1 112 ? -10.104 12.005 3.633 1.00 98.25 112 LYS A C 1
ATOM 898 O O . LYS A 1 112 ? -11.090 11.487 3.120 1.00 98.25 112 LYS A O 1
ATOM 903 N N . ARG A 1 113 ? -8.860 11.722 3.236 1.00 97.62 113 ARG A N 1
ATOM 904 C CA . ARG A 1 113 ? -8.545 10.742 2.190 1.00 97.62 113 ARG A CA 1
ATOM 905 C C . ARG A 1 113 ? -8.895 9.317 2.635 1.00 97.62 113 ARG A C 1
ATOM 907 O O . ARG A 1 113 ? -9.556 8.610 1.883 1.00 97.62 113 ARG A O 1
ATOM 914 N N . ILE A 1 114 ? -8.538 8.924 3.860 1.00 98.19 114 ILE A N 1
ATOM 915 C CA . ILE A 1 114 ? -8.914 7.615 4.418 1.00 98.19 114 ILE A CA 1
ATOM 916 C C . ILE A 1 114 ? -10.425 7.474 4.566 1.00 98.19 114 ILE A C 1
ATOM 918 O O . ILE A 1 114 ? -10.953 6.423 4.223 1.00 98.19 114 ILE A O 1
ATOM 922 N N . ARG A 1 115 ? -11.130 8.525 4.996 1.00 98.38 115 ARG A N 1
ATOM 923 C CA . ARG A 1 115 ? -12.592 8.502 5.101 1.00 98.38 115 ARG A CA 1
ATOM 924 C C . ARG A 1 115 ? -13.249 8.164 3.762 1.00 98.38 115 ARG A C 1
ATOM 926 O O . ARG A 1 115 ? -14.047 7.240 3.709 1.00 98.38 115 ARG A O 1
ATOM 933 N N . LYS A 1 116 ? -12.834 8.824 2.673 1.00 98.12 116 LYS A N 1
ATOM 934 C CA . LYS A 1 116 ? -13.321 8.499 1.319 1.00 98.12 116 LYS A CA 1
ATOM 935 C C . LYS A 1 116 ? -13.050 7.043 0.940 1.00 98.12 116 LYS A C 1
ATOM 937 O O . LYS A 1 116 ? -13.891 6.406 0.321 1.00 98.12 116 LYS A O 1
ATOM 942 N N . LEU A 1 117 ? -11.881 6.509 1.297 1.00 97.81 117 LEU A N 1
ATOM 943 C CA . LEU A 1 117 ? -11.566 5.106 1.029 1.00 97.81 117 LEU A CA 1
ATOM 944 C C . LEU A 1 117 ? -12.466 4.157 1.844 1.00 97.81 117 LEU A C 1
ATOM 946 O O . LEU A 1 117 ? -12.957 3.180 1.291 1.00 97.81 117 LEU A O 1
ATOM 950 N N . GLN A 1 118 ? -12.729 4.470 3.118 1.00 97.50 118 GLN A N 1
ATOM 951 C CA . GLN A 1 118 ? -13.608 3.681 3.992 1.00 97.50 118 GLN A CA 1
ATOM 952 C C . GLN A 1 118 ? -15.058 3.678 3.518 1.00 97.50 118 GLN A C 1
ATOM 954 O O . GLN A 1 118 ? -15.687 2.625 3.513 1.00 97.50 118 GLN A O 1
ATOM 959 N N . GLU A 1 119 ? -15.565 4.826 3.066 1.00 97.31 119 GLU A N 1
ATOM 960 C CA . GLU A 1 119 ? -16.894 4.948 2.451 1.00 97.31 119 GLU A CA 1
ATOM 961 C C . GLU A 1 119 ? -17.046 4.038 1.218 1.00 97.31 119 GLU A C 1
ATOM 963 O O . GLU A 1 119 ? -18.153 3.624 0.893 1.00 97.31 119 GLU A O 1
ATOM 968 N N . ASN A 1 120 ? -15.935 3.685 0.560 1.00 96.06 120 ASN A N 1
ATOM 969 C CA . ASN A 1 120 ? -15.895 2.822 -0.622 1.00 96.06 120 ASN A CA 1
ATOM 970 C C . ASN A 1 120 ? -15.305 1.427 -0.326 1.00 96.06 120 ASN A C 1
ATOM 972 O O . ASN A 1 120 ? -14.941 0.698 -1.247 1.00 96.06 120 ASN A O 1
ATOM 976 N N . TYR A 1 121 ? -15.201 1.021 0.944 1.00 96.88 121 TYR A N 1
ATOM 977 C CA . TYR A 1 121 ? -14.577 -0.253 1.319 1.00 96.88 121 TYR A CA 1
ATOM 978 C C . TYR A 1 121 ? -15.302 -1.477 0.732 1.00 96.88 121 TYR A C 1
ATOM 980 O O . TYR A 1 121 ? -14.648 -2.417 0.282 1.00 96.88 121 TYR A O 1
ATOM 988 N N . SER A 1 122 ? -16.637 -1.459 0.677 1.00 97.44 122 SER A N 1
ATOM 989 C CA . SER A 1 122 ? -17.423 -2.534 0.052 1.00 97.44 122 SER A CA 1
ATOM 990 C C . SER A 1 122 ? -17.104 -2.687 -1.435 1.00 97.44 122 SER A C 1
ATOM 992 O O . SER A 1 122 ? -16.897 -3.805 -1.897 1.00 97.44 122 SER A O 1
ATOM 994 N N . ILE A 1 123 ? -16.984 -1.568 -2.157 1.00 97.94 123 ILE A N 1
ATOM 995 C CA . ILE A 1 123 ? -16.599 -1.541 -3.573 1.00 97.94 123 ILE A CA 1
ATOM 996 C C . ILE A 1 123 ? -15.179 -2.081 -3.735 1.00 97.94 123 ILE A C 1
ATOM 998 O O . ILE A 1 123 ? -14.951 -2.936 -4.583 1.00 97.94 123 ILE A O 1
ATOM 1002 N N . PHE A 1 124 ? -14.235 -1.651 -2.889 1.00 98.25 124 PHE A N 1
ATOM 1003 C CA . PHE A 1 124 ? -12.868 -2.177 -2.922 1.00 98.25 124 PHE A CA 1
ATOM 1004 C C . PHE A 1 124 ? -12.837 -3.702 -2.769 1.00 98.25 124 PHE A C 1
ATOM 1006 O O . PHE A 1 124 ? -12.110 -4.380 -3.489 1.00 98.25 124 PHE A O 1
ATOM 1013 N N . ARG A 1 125 ? -13.625 -4.238 -1.830 1.00 97.94 125 ARG A N 1
ATOM 1014 C CA . ARG A 1 125 ? -13.708 -5.679 -1.574 1.00 97.94 125 ARG A CA 1
ATOM 1015 C C . ARG A 1 125 ? -14.378 -6.432 -2.726 1.00 97.94 125 ARG A C 1
ATOM 1017 O O . ARG A 1 125 ? -13.900 -7.501 -3.082 1.00 97.94 125 ARG A O 1
ATOM 1024 N N . GLN A 1 126 ? -15.440 -5.882 -3.314 1.00 98.25 126 GLN A N 1
ATOM 1025 C CA . GLN A 1 126 ? -16.143 -6.481 -4.453 1.00 98.25 126 GLN A CA 1
ATOM 1026 C C . GLN A 1 126 ? -15.277 -6.517 -5.721 1.00 98.25 126 GLN A C 1
ATOM 1028 O O . GLN A 1 126 ? -15.261 -7.518 -6.428 1.00 98.25 126 GLN A O 1
ATOM 1033 N N . GLU A 1 127 ? -14.534 -5.444 -5.989 1.00 98.00 127 GLU A N 1
ATOM 1034 C CA . GLU A 1 127 ? -13.701 -5.297 -7.188 1.00 98.00 127 GLU A CA 1
ATOM 1035 C C . GLU A 1 127 ? -12.289 -5.877 -7.028 1.00 98.00 127 GLU A C 1
ATOM 1037 O O . GLU A 1 127 ? -11.459 -5.755 -7.929 1.00 98.00 127 GLU A O 1
ATOM 1042 N N . PHE A 1 128 ? -11.986 -6.524 -5.898 1.00 97.81 128 PHE A N 1
ATOM 1043 C CA . PHE A 1 128 ? -10.639 -7.004 -5.599 1.00 97.81 128 PHE A CA 1
ATOM 1044 C C . PHE A 1 128 ? -10.080 -7.919 -6.700 1.00 97.81 128 PHE A C 1
ATOM 1046 O O . PHE A 1 128 ? -8.955 -7.720 -7.158 1.00 97.81 128 PHE A O 1
ATOM 1053 N N . ASP A 1 129 ? -10.877 -8.871 -7.189 1.00 96.50 129 ASP A N 1
ATOM 1054 C CA . ASP A 1 129 ? -10.458 -9.772 -8.268 1.00 96.50 129 ASP A CA 1
ATOM 1055 C C . ASP A 1 129 ? -10.229 -9.033 -9.595 1.00 96.50 129 ASP A C 1
ATOM 1057 O O . ASP A 1 129 ? -9.339 -9.401 -10.369 1.00 96.50 129 ASP A O 1
ATOM 1061 N N . THR A 1 130 ? -10.997 -7.971 -9.858 1.00 96.62 130 THR A N 1
ATOM 1062 C CA . THR A 1 130 ? -10.781 -7.071 -11.000 1.00 96.62 130 THR A CA 1
ATOM 1063 C C . THR A 1 130 ? -9.427 -6.376 -10.866 1.00 96.62 130 THR A C 1
ATOM 1065 O O . THR A 1 130 ? -8.636 -6.376 -11.811 1.00 96.62 130 THR A O 1
ATOM 1068 N N . PHE A 1 131 ? -9.108 -5.869 -9.672 1.00 96.12 131 PHE A N 1
ATOM 1069 C CA . PHE A 1 131 ? -7.834 -5.209 -9.375 1.00 96.12 131 PHE A CA 1
ATOM 1070 C C . PHE A 1 131 ? -6.633 -6.147 -9.515 1.00 96.12 131 PHE A C 1
ATOM 1072 O O . PHE A 1 131 ? -5.584 -5.720 -9.992 1.00 96.12 131 PHE A O 1
ATOM 1079 N N . VAL A 1 132 ? -6.774 -7.419 -9.129 1.00 94.25 132 VAL A N 1
ATOM 1080 C CA . VAL A 1 132 ? -5.729 -8.443 -9.305 1.00 94.25 132 VAL A CA 1
ATOM 1081 C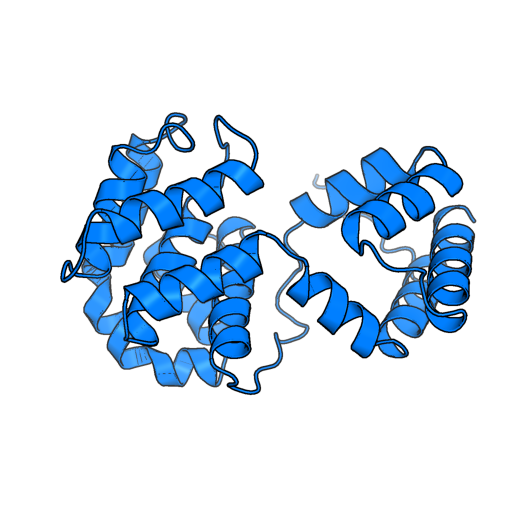 C . VAL A 1 132 ? -5.453 -8.708 -10.787 1.00 94.25 132 VAL A C 1
ATOM 1083 O O . VAL A 1 132 ? -4.293 -8.848 -11.175 1.00 94.25 132 VAL A O 1
ATOM 1086 N N . LYS A 1 133 ? -6.504 -8.771 -11.615 1.00 91.12 133 LYS A N 1
ATOM 1087 C CA . LYS A 1 133 ? -6.394 -9.039 -13.060 1.00 91.12 133 LYS A CA 1
ATOM 1088 C C . LYS A 1 133 ? -5.888 -7.834 -13.850 1.00 91.12 133 LYS A C 1
ATOM 1090 O O . LYS A 1 133 ? -5.158 -8.017 -14.820 1.00 91.12 133 LYS A O 1
ATOM 1095 N N . ASP A 1 134 ? -6.273 -6.626 -13.448 1.00 90.56 134 ASP A N 1
ATOM 1096 C CA . ASP A 1 134 ? -5.898 -5.383 -14.115 1.00 90.56 134 ASP A CA 1
ATOM 1097 C C . ASP A 1 134 ? -5.552 -4.282 -13.106 1.00 90.56 134 ASP A C 1
ATOM 1099 O O . ASP A 1 134 ? -6.426 -3.651 -12.513 1.00 90.56 134 ASP A O 1
ATOM 1103 N N . PHE A 1 135 ? -4.268 -3.960 -12.971 1.00 90.25 135 PHE A N 1
ATOM 1104 C CA . PHE A 1 135 ? -3.827 -2.913 -12.044 1.00 90.25 135 PHE A CA 1
ATOM 1105 C C . PHE A 1 135 ? -4.282 -1.513 -12.479 1.00 90.25 135 PHE A C 1
ATOM 1107 O O . PHE A 1 135 ? -4.347 -0.602 -11.648 1.00 90.25 135 PHE A O 1
ATOM 1114 N N . ASN A 1 136 ? -4.642 -1.321 -13.754 1.00 91.50 136 ASN A N 1
ATOM 1115 C CA . ASN A 1 136 ? -5.225 -0.063 -14.207 1.00 91.50 136 ASN A CA 1
ATOM 1116 C C . ASN A 1 136 ? -6.621 0.168 -13.642 1.00 91.50 136 ASN A C 1
ATOM 1118 O O . ASN A 1 136 ? -6.982 1.320 -13.391 1.00 91.50 136 ASN A O 1
ATOM 1122 N N . SER A 1 137 ? -7.388 -0.893 -13.395 1.00 95.50 137 SER A N 1
ATOM 1123 C CA . SER A 1 137 ? -8.679 -0.786 -12.720 1.00 95.50 137 SER A CA 1
ATOM 1124 C C . SER A 1 137 ? -8.513 -0.280 -11.279 1.00 95.50 137 SER A C 1
ATOM 1126 O O . SER A 1 137 ? -9.183 0.682 -10.903 1.00 95.50 137 SER A O 1
ATOM 1128 N N . LEU A 1 138 ? -7.523 -0.784 -10.524 1.00 96.38 138 LEU A N 1
ATOM 1129 C CA . LEU A 1 138 ? -7.172 -0.255 -9.197 1.00 96.38 138 LEU A CA 1
ATOM 1130 C C . LEU A 1 138 ? -6.701 1.203 -9.269 1.00 96.38 138 LEU A C 1
ATOM 1132 O O . LEU A 1 138 ? -7.143 2.043 -8.484 1.00 96.38 138 LEU A O 1
ATOM 1136 N N . ARG A 1 139 ? -5.817 1.525 -10.222 1.00 94.56 139 ARG A N 1
ATOM 1137 C CA . ARG A 1 139 ? -5.308 2.890 -10.437 1.00 94.56 139 ARG A CA 1
ATOM 1138 C C . ARG A 1 139 ? -6.456 3.881 -10.659 1.00 94.56 139 ARG A C 1
ATOM 1140 O O . ARG A 1 139 ? -6.512 4.917 -9.996 1.00 94.56 139 ARG A O 1
ATOM 1147 N N . LYS A 1 140 ? -7.393 3.545 -11.553 1.00 96.62 140 LYS A N 1
ATOM 1148 C CA . LYS A 1 140 ? -8.587 4.352 -11.861 1.00 96.62 140 LYS A CA 1
ATOM 1149 C C . LYS A 1 140 ? -9.537 4.446 -10.670 1.00 96.62 140 LYS A C 1
ATOM 1151 O O . LYS A 1 140 ? -10.011 5.541 -10.373 1.00 96.62 140 LYS A O 1
ATOM 1156 N N . TYR A 1 141 ? -9.763 3.335 -9.967 1.00 98.12 141 TYR A N 1
ATOM 1157 C CA . TYR A 1 141 ? -10.550 3.308 -8.737 1.00 98.12 141 TYR A CA 1
ATOM 1158 C C . TYR A 1 141 ? -9.995 4.319 -7.728 1.00 98.12 141 TYR A C 1
ATOM 1160 O O . TYR A 1 141 ? -10.692 5.269 -7.381 1.00 98.12 141 TYR A O 1
ATOM 1168 N N . LEU A 1 142 ? -8.712 4.220 -7.363 1.00 97.81 142 LEU A N 1
ATOM 1169 C CA . LEU A 1 142 ? -8.085 5.126 -6.396 1.00 97.81 142 LEU A CA 1
ATOM 1170 C C . LEU A 1 142 ? -8.120 6.590 -6.856 1.00 97.81 142 LEU A C 1
ATOM 1172 O O . LEU A 1 142 ? -8.423 7.482 -6.060 1.00 97.81 142 LEU A O 1
ATOM 1176 N N . ALA A 1 143 ? -7.841 6.854 -8.135 1.00 96.81 143 ALA A N 1
ATOM 1177 C CA . ALA A 1 143 ? -7.913 8.199 -8.700 1.00 96.81 143 ALA A CA 1
ATOM 1178 C C . ALA A 1 143 ? -9.323 8.797 -8.559 1.00 96.81 143 ALA A C 1
ATOM 1180 O O . ALA A 1 143 ? -9.474 9.933 -8.103 1.00 96.81 143 ALA A O 1
ATOM 1181 N N . SER A 1 144 ? -10.361 8.007 -8.856 1.00 97.50 144 SER A N 1
ATOM 1182 C CA . SER A 1 144 ? -11.759 8.421 -8.716 1.00 97.50 144 SER A CA 1
ATOM 1183 C C . SER A 1 144 ? -12.163 8.638 -7.252 1.00 97.50 144 SER A C 1
ATOM 1185 O O . SER A 1 144 ? -12.681 9.707 -6.917 1.00 97.50 144 SER A O 1
ATOM 1187 N N . THR A 1 145 ? -11.824 7.702 -6.352 1.00 97.50 145 THR A N 1
ATOM 1188 C CA . THR A 1 145 ? -12.094 7.790 -4.908 1.00 97.50 145 THR A CA 1
ATOM 1189 C C . THR A 1 145 ? -11.495 9.063 -4.326 1.00 97.50 145 THR A C 1
ATOM 1191 O O . THR A 1 145 ? -12.116 9.756 -3.517 1.00 97.50 145 THR A O 1
ATOM 1194 N N . TYR A 1 146 ? -10.285 9.421 -4.751 1.00 95.81 146 TYR A N 1
ATOM 1195 C CA . TYR A 1 146 ? -9.577 10.565 -4.197 1.00 95.81 146 TYR A CA 1
ATOM 1196 C C . TYR A 1 146 ? -9.786 11.874 -4.952 1.00 95.81 146 TYR A C 1
ATOM 1198 O O . TYR A 1 146 ? -9.448 12.921 -4.392 1.00 95.81 146 TYR A O 1
ATOM 1206 N N . ARG A 1 147 ? -10.410 11.839 -6.138 1.00 94.88 147 ARG A N 1
ATOM 1207 C CA . ARG A 1 147 ? -10.479 12.961 -7.090 1.00 94.88 147 ARG A CA 1
ATOM 1208 C C . ARG A 1 147 ? -9.077 13.491 -7.410 1.00 94.88 147 ARG A C 1
ATOM 1210 O O . ARG A 1 147 ? -8.786 14.669 -7.227 1.00 94.88 147 ARG A O 1
ATOM 1217 N N . ALA A 1 148 ? -8.206 12.565 -7.790 1.00 92.81 148 ALA A N 1
ATOM 1218 C CA . ALA A 1 148 ? -6.783 12.754 -8.038 1.00 92.81 148 ALA A CA 1
ATOM 1219 C C . ALA A 1 148 ? -6.436 12.343 -9.479 1.00 92.81 148 ALA A C 1
ATOM 1221 O O . ALA A 1 148 ? -7.222 11.652 -10.131 1.00 92.81 148 ALA A O 1
ATOM 1222 N N . GLY A 1 149 ? -5.268 12.751 -9.975 1.00 90.88 149 GLY A N 1
ATOM 1223 C CA . GLY A 1 149 ? -4.768 12.286 -11.269 1.00 90.88 149 GLY A CA 1
ATOM 1224 C C . GLY A 1 149 ? -4.421 10.796 -11.224 1.00 90.88 149 GLY A C 1
ATOM 1225 O O . GLY A 1 149 ? -3.921 10.305 -10.213 1.00 90.88 149 GLY A O 1
ATOM 1226 N N . VAL A 1 150 ? -4.655 10.062 -12.317 1.00 87.12 150 VAL A N 1
ATOM 1227 C CA . VAL A 1 150 ? -4.298 8.628 -12.404 1.00 87.12 150 VAL A CA 1
ATOM 1228 C C . VAL A 1 150 ? -2.794 8.382 -12.264 1.00 87.12 150 VAL A C 1
ATOM 1230 O O . VAL A 1 150 ? -2.395 7.339 -11.753 1.00 87.12 150 VAL A O 1
ATOM 1233 N N . ASP A 1 151 ? -1.979 9.367 -12.642 1.00 81.38 151 ASP A N 1
ATOM 1234 C CA . ASP A 1 151 ? -0.517 9.324 -12.557 1.00 81.38 151 ASP A CA 1
ATOM 1235 C C . ASP A 1 151 ? 0.029 10.082 -11.338 1.00 81.38 151 ASP A C 1
ATOM 1237 O O . ASP A 1 151 ? 1.241 10.256 -11.192 1.00 81.38 151 ASP A O 1
ATOM 1241 N N . ASP A 1 152 ? -0.848 10.517 -10.424 1.00 83.94 152 ASP A N 1
ATOM 1242 C CA . ASP A 1 152 ? -0.406 11.126 -9.177 1.00 83.94 152 ASP A CA 1
ATOM 1243 C C . ASP A 1 152 ? 0.458 10.127 -8.405 1.00 83.94 152 ASP A C 1
ATOM 1245 O O . ASP A 1 152 ? 0.081 8.974 -8.180 1.00 83.94 152 ASP A O 1
ATOM 1249 N N . LYS A 1 153 ? 1.605 10.596 -7.909 1.00 81.69 153 LYS A N 1
ATOM 1250 C CA . LYS A 1 153 ? 2.618 9.738 -7.275 1.00 81.69 153 LYS A CA 1
ATOM 1251 C C . LYS A 1 153 ? 2.084 8.832 -6.163 1.00 81.69 153 LYS A C 1
ATOM 1253 O O . LYS A 1 153 ? 2.562 7.718 -5.990 1.00 81.69 153 LYS A O 1
ATOM 1258 N N . THR A 1 154 ? 1.095 9.307 -5.405 1.00 88.19 154 THR A N 1
ATOM 1259 C CA . THR A 1 154 ? 0.484 8.541 -4.305 1.00 88.19 154 THR A CA 1
ATOM 1260 C C . THR A 1 154 ? -0.422 7.421 -4.809 1.00 88.19 154 THR A C 1
ATOM 1262 O O . THR A 1 154 ? -0.529 6.397 -4.144 1.00 88.19 154 THR A O 1
ATOM 1265 N N . ILE A 1 155 ? -1.031 7.584 -5.987 1.00 91.25 155 ILE A N 1
ATOM 1266 C CA . ILE A 1 155 ? -1.852 6.563 -6.642 1.00 91.25 155 ILE A CA 1
ATOM 1267 C C . ILE A 1 155 ? -0.954 5.446 -7.164 1.00 91.25 155 ILE A C 1
ATOM 1269 O O . ILE A 1 155 ? -1.141 4.287 -6.803 1.00 91.25 155 ILE A O 1
ATOM 1273 N N . VAL A 1 156 ? 0.070 5.787 -7.947 1.00 86.38 156 VAL A N 1
ATOM 1274 C CA . VAL A 1 156 ? 0.976 4.780 -8.524 1.00 86.38 156 VAL A CA 1
ATOM 1275 C C . VAL A 1 156 ? 1.816 4.081 -7.458 1.00 86.38 156 VAL A C 1
ATOM 1277 O O . VAL A 1 156 ? 2.055 2.877 -7.543 1.00 86.38 156 VAL A O 1
ATOM 1280 N N . PHE A 1 157 ? 2.175 4.791 -6.383 1.00 88.44 157 PHE A N 1
ATOM 1281 C CA . PHE A 1 157 ? 2.794 4.169 -5.217 1.00 88.44 157 PHE A CA 1
ATOM 1282 C C . PHE A 1 157 ? 1.843 3.192 -4.512 1.00 88.44 157 PHE A C 1
ATOM 1284 O O . PHE A 1 157 ? 2.262 2.095 -4.156 1.00 88.44 157 PHE A O 1
ATOM 1291 N N . ALA A 1 158 ? 0.560 3.528 -4.360 1.00 95.69 158 ALA A N 1
ATOM 1292 C CA . ALA A 1 158 ? -0.420 2.606 -3.791 1.00 95.69 158 ALA A CA 1
ATOM 1293 C C . ALA A 1 158 ? -0.616 1.346 -4.653 1.00 95.69 158 ALA A C 1
ATO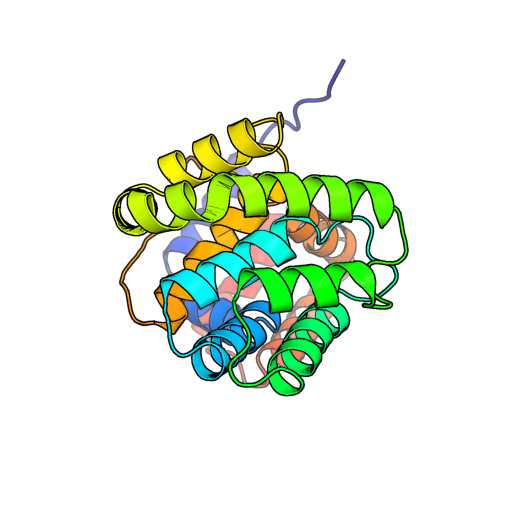M 1295 O O . ALA A 1 158 ? -0.726 0.253 -4.100 1.00 95.69 158 ALA A O 1
ATOM 1296 N N . VAL A 1 159 ? -0.558 1.463 -5.984 1.00 94.31 159 VAL A N 1
ATOM 1297 C CA . VAL A 1 159 ? -0.579 0.304 -6.893 1.00 94.31 159 VAL A CA 1
ATOM 1298 C C . VAL A 1 159 ? 0.674 -0.569 -6.735 1.00 94.31 159 VAL A C 1
ATOM 1300 O O . VAL A 1 159 ? 0.553 -1.790 -6.643 1.00 94.31 159 VAL A O 1
ATOM 1303 N N . LYS A 1 160 ? 1.874 0.022 -6.610 1.00 90.88 160 LYS A N 1
ATOM 1304 C CA . LYS A 1 160 ? 3.099 -0.735 -6.269 1.00 90.88 160 LYS A CA 1
ATOM 1305 C C . LYS A 1 160 ? 2.927 -1.500 -4.951 1.00 90.88 160 LYS A C 1
ATOM 1307 O O . LYS A 1 160 ? 3.309 -2.661 -4.839 1.00 90.88 160 LYS A O 1
ATOM 1312 N N . MET A 1 161 ? 2.341 -0.861 -3.944 1.00 95.38 161 MET A N 1
ATOM 1313 C CA . MET A 1 161 ? 2.138 -1.495 -2.644 1.00 95.38 161 MET A CA 1
ATOM 1314 C C . MET A 1 161 ? 1.071 -2.601 -2.686 1.00 95.38 161 MET A C 1
ATOM 1316 O O . MET A 1 161 ? 1.206 -3.593 -1.976 1.00 95.38 161 MET A O 1
ATOM 1320 N N . PHE A 1 162 ? 0.067 -2.491 -3.559 1.00 96.88 162 PHE A N 1
ATOM 1321 C CA . PHE A 1 162 ? -0.863 -3.584 -3.858 1.00 96.88 162 PHE A CA 1
ATOM 1322 C C . PHE A 1 162 ? -0.152 -4.783 -4.499 1.00 96.88 162 PHE A C 1
ATOM 1324 O O . PHE A 1 162 ? -0.338 -5.914 -4.058 1.00 96.88 162 PHE A O 1
ATOM 1331 N N . TYR A 1 163 ? 0.738 -4.544 -5.466 1.00 94.75 163 TYR A N 1
ATOM 1332 C CA . TYR A 1 163 ? 1.591 -5.592 -6.036 1.00 94.75 163 TYR A CA 1
ATOM 1333 C C . TYR A 1 163 ? 2.408 -6.327 -4.967 1.00 94.75 163 TYR A C 1
ATOM 1335 O O . TYR A 1 163 ? 2.438 -7.555 -4.963 1.00 94.75 163 TYR A O 1
ATOM 1343 N N . TYR A 1 164 ? 3.013 -5.600 -4.021 1.00 94.69 164 TYR A N 1
ATOM 1344 C CA . TYR A 1 164 ? 3.732 -6.216 -2.902 1.00 94.69 164 TYR A CA 1
ATOM 1345 C C . TYR A 1 164 ? 2.840 -7.141 -2.067 1.00 94.69 164 TYR A C 1
ATOM 1347 O O . TYR A 1 164 ? 3.324 -8.165 -1.590 1.00 94.69 164 TYR A O 1
ATOM 1355 N N . VAL A 1 165 ? 1.550 -6.827 -1.906 1.00 97.12 165 VAL A N 1
ATOM 1356 C CA . VAL A 1 165 ? 0.593 -7.703 -1.206 1.00 97.12 165 VAL A CA 1
ATOM 1357 C C . VAL A 1 165 ? 0.376 -8.993 -1.989 1.00 97.12 165 VAL A C 1
ATOM 1359 O O . VAL A 1 165 ? 0.497 -10.073 -1.416 1.00 97.12 165 VAL A O 1
ATOM 1362 N N . LEU A 1 166 ? 0.132 -8.895 -3.298 1.00 95.56 166 LEU A N 1
ATOM 1363 C CA . LEU A 1 166 ? -0.057 -10.067 -4.157 1.00 95.56 166 LEU A CA 1
ATOM 1364 C C . LEU A 1 166 ? 1.192 -10.951 -4.194 1.00 95.56 166 LEU A C 1
ATOM 1366 O O . LEU A 1 166 ? 1.086 -12.164 -4.012 1.00 95.56 166 LEU A O 1
ATOM 1370 N N . LYS A 1 167 ? 2.377 -10.343 -4.339 1.00 92.50 167 LYS A N 1
ATOM 1371 C CA . LYS A 1 167 ? 3.663 -11.050 -4.303 1.00 92.50 167 LYS A CA 1
ATOM 1372 C C . LYS A 1 167 ? 3.876 -11.752 -2.959 1.00 92.50 167 LYS A C 1
ATOM 1374 O O . LYS A 1 167 ? 4.211 -12.931 -2.943 1.00 92.50 167 LYS A O 1
ATOM 1379 N N . ALA A 1 168 ? 3.609 -11.074 -1.840 1.00 93.75 168 ALA A N 1
ATOM 1380 C CA . ALA A 1 168 ? 3.711 -11.666 -0.504 1.00 93.75 168 ALA A CA 1
ATOM 1381 C C . ALA A 1 168 ? 2.724 -12.827 -0.279 1.00 93.75 168 ALA A C 1
ATOM 1383 O O . ALA A 1 168 ? 3.015 -13.723 0.512 1.00 93.75 168 ALA A O 1
ATOM 1384 N N . TYR A 1 169 ? 1.585 -12.821 -0.976 1.00 94.62 169 TYR A N 1
ATOM 1385 C CA . TYR A 1 169 ? 0.582 -13.889 -0.962 1.00 94.62 169 TYR A CA 1
ATOM 1386 C C . TYR A 1 169 ? 0.817 -14.964 -2.045 1.00 94.62 169 TYR A C 1
ATOM 1388 O O . TYR A 1 169 ? -0.039 -15.815 -2.266 1.00 94.62 169 TYR A O 1
ATOM 1396 N N . ASN A 1 170 ? 1.964 -14.947 -2.739 1.00 92.50 170 ASN A N 1
ATOM 1397 C CA . ASN A 1 170 ? 2.299 -15.863 -3.840 1.00 92.50 170 ASN A CA 1
ATOM 1398 C C . ASN A 1 170 ? 1.337 -15.828 -5.048 1.00 92.50 170 ASN A C 1
ATOM 1400 O O . ASN A 1 170 ? 1.291 -16.770 -5.844 1.00 92.50 170 ASN A O 1
ATOM 1404 N N . ILE A 1 171 ? 0.611 -14.727 -5.252 1.00 88.62 171 ILE A N 1
ATOM 1405 C CA . ILE A 1 171 ? -0.149 -14.500 -6.485 1.00 88.62 171 ILE A CA 1
ATOM 1406 C C . ILE A 1 171 ? 0.800 -13.931 -7.536 1.00 88.62 171 ILE A C 1
ATOM 1408 O O . ILE A 1 171 ? 1.372 -12.851 -7.374 1.00 88.62 171 ILE A O 1
ATOM 1412 N N . LYS A 1 172 ? 0.954 -14.657 -8.648 1.00 79.19 172 LYS A N 1
ATOM 1413 C CA . LYS A 1 172 ? 1.737 -14.192 -9.796 1.00 79.19 172 LYS A CA 1
ATOM 1414 C C . LYS A 1 172 ? 1.016 -13.024 -10.462 1.00 79.19 172 LYS A C 1
ATOM 1416 O O . LYS A 1 172 ? 0.070 -13.228 -11.216 1.00 79.19 172 LYS A O 1
ATOM 1421 N N . ALA A 1 173 ? 1.503 -11.816 -10.217 1.00 76.31 173 ALA A N 1
ATOM 1422 C CA . ALA A 1 173 ? 1.066 -10.606 -10.893 1.00 76.31 173 ALA A CA 1
ATOM 1423 C C . ALA A 1 173 ? 2.277 -9.883 -11.493 1.00 76.31 173 ALA A C 1
ATOM 1425 O O . ALA A 1 173 ? 3.392 -9.993 -10.987 1.00 76.31 173 ALA A O 1
ATOM 1426 N N . ARG A 1 174 ? 2.066 -9.146 -12.584 1.00 69.00 174 ARG A N 1
ATOM 1427 C CA . ARG A 1 174 ? 3.074 -8.254 -13.167 1.00 69.00 174 ARG A CA 1
ATOM 1428 C C . ARG A 1 174 ? 2.490 -6.853 -13.201 1.00 69.00 174 ARG A C 1
ATOM 1430 O O . ARG A 1 174 ? 1.392 -6.684 -13.722 1.00 69.00 174 ARG A O 1
ATOM 1437 N N . ILE A 1 175 ? 3.214 -5.870 -12.664 1.00 64.69 175 ILE A N 1
ATOM 1438 C CA . ILE A 1 175 ? 2.822 -4.465 -12.818 1.00 64.69 175 ILE A CA 1
ATOM 1439 C C . ILE A 1 175 ? 2.860 -4.136 -14.323 1.00 64.69 175 ILE A C 1
ATOM 1441 O O . ILE A 1 175 ? 3.901 -4.353 -14.952 1.00 64.69 175 ILE A O 1
ATOM 1445 N N . PRO A 1 176 ? 1.757 -3.647 -14.916 1.00 68.31 176 PRO A N 1
ATOM 1446 C CA . PRO A 1 176 ? 1.738 -3.215 -16.308 1.00 68.31 176 PRO A CA 1
ATOM 1447 C C . PRO A 1 176 ? 2.763 -2.105 -16.586 1.00 68.31 176 PRO A C 1
ATOM 1449 O O . PRO A 1 176 ? 2.963 -1.211 -15.763 1.00 68.31 176 PRO A O 1
ATOM 1452 N N . LEU A 1 177 ? 3.408 -2.150 -17.758 1.00 64.00 177 LEU A N 1
ATOM 1453 C CA . LEU A 1 177 ? 4.469 -1.203 -18.146 1.00 64.00 177 LEU A CA 1
ATOM 1454 C C . LEU A 1 177 ? 3.975 0.248 -18.302 1.00 64.00 177 LEU A C 1
ATOM 1456 O O . LEU A 1 177 ? 4.783 1.172 -18.312 1.00 64.00 177 LEU A O 1
ATOM 1460 N N . ASP A 1 178 ? 2.667 0.451 -18.443 1.00 61.66 178 ASP A N 1
ATOM 1461 C CA . ASP A 1 178 ? 2.007 1.752 -18.586 1.00 61.66 178 ASP A CA 1
ATOM 1462 C C . ASP A 1 178 ? 1.693 2.439 -17.242 1.00 61.66 178 ASP A C 1
ATOM 1464 O O . ASP A 1 178 ? 1.169 3.558 -17.222 1.00 61.66 178 ASP A O 1
ATOM 1468 N N . ILE A 1 179 ? 2.013 1.797 -16.112 1.00 61.75 179 ILE A N 1
ATOM 1469 C CA . ILE A 1 179 ? 1.938 2.418 -14.787 1.00 61.75 179 ILE A CA 1
ATOM 1470 C C . ILE A 1 179 ? 3.281 3.099 -14.495 1.00 61.75 179 ILE A C 1
ATOM 1472 O O . ILE A 1 179 ? 4.303 2.413 -14.402 1.00 61.75 179 ILE A O 1
ATOM 1476 N N . PRO A 1 180 ? 3.319 4.437 -14.343 1.00 53.91 180 PRO A N 1
ATOM 1477 C CA . PRO A 1 180 ? 4.580 5.138 -14.182 1.00 53.91 180 PRO A CA 1
ATOM 1478 C C . PRO A 1 180 ? 5.218 4.837 -12.821 1.00 53.91 180 PRO A C 1
ATOM 1480 O O . PRO A 1 180 ? 4.541 4.624 -11.811 1.00 53.91 180 PRO A O 1
ATOM 1483 N N . ILE A 1 181 ? 6.551 4.848 -12.790 1.00 55.78 181 ILE A N 1
ATOM 1484 C CA . ILE A 1 181 ? 7.331 4.645 -11.565 1.00 55.78 181 ILE A CA 1
ATOM 1485 C C . ILE A 1 181 ? 7.130 5.858 -10.635 1.00 55.78 181 ILE A C 1
ATOM 1487 O O . ILE A 1 181 ? 7.218 6.998 -11.101 1.00 55.78 181 ILE A O 1
ATOM 1491 N N . PRO A 1 182 ? 6.916 5.667 -9.317 1.00 56.19 182 PRO A N 1
ATOM 1492 C CA . PRO A 1 182 ? 6.858 6.778 -8.371 1.00 56.19 182 PRO A CA 1
ATOM 1493 C C . PRO A 1 182 ? 8.187 7.561 -8.356 1.00 56.19 182 PRO A C 1
ATOM 1495 O O . PRO A 1 182 ? 9.212 7.052 -7.901 1.00 56.19 182 PRO A O 1
ATOM 1498 N N . VAL A 1 183 ? 8.169 8.810 -8.831 1.00 43.25 183 VAL A N 1
ATOM 1499 C CA . VAL A 1 183 ? 9.373 9.623 -9.120 1.00 43.25 183 VAL A CA 1
ATOM 1500 C C . VAL A 1 183 ? 10.291 9.850 -7.902 1.00 43.25 183 VAL A C 1
ATOM 1502 O O . VAL A 1 183 ? 11.507 9.924 -8.069 1.00 43.25 183 VAL A O 1
ATOM 1505 N N . ASP A 1 184 ? 9.763 9.859 -6.671 1.00 48.44 184 ASP A N 1
ATOM 1506 C CA . ASP A 1 184 ? 10.563 10.041 -5.442 1.00 48.44 184 ASP A CA 1
ATOM 1507 C C . ASP A 1 184 ? 11.607 8.908 -5.232 1.00 48.44 184 ASP A C 1
ATOM 1509 O O . ASP A 1 184 ? 12.644 9.135 -4.610 1.00 48.44 184 ASP A O 1
ATOM 1513 N N . GLN A 1 185 ? 11.377 7.699 -5.776 1.00 41.03 185 GLN A N 1
ATOM 1514 C CA . GLN A 1 185 ? 12.329 6.572 -5.702 1.00 41.03 185 GLN A CA 1
ATOM 1515 C C . GLN A 1 185 ? 13.527 6.758 -6.642 1.00 41.03 185 GLN A C 1
ATOM 1517 O O . GLN A 1 185 ? 14.623 6.291 -6.350 1.00 41.03 185 GLN A O 1
ATOM 1522 N N . ILE A 1 186 ? 13.327 7.472 -7.750 1.00 38.62 186 ILE A N 1
ATOM 1523 C CA . ILE A 1 186 ? 14.373 7.767 -8.729 1.00 38.62 186 ILE A CA 1
ATOM 1524 C C . ILE A 1 186 ? 15.156 9.010 -8.293 1.00 38.62 186 ILE A C 1
ATOM 1526 O O . ILE A 1 186 ? 16.379 9.008 -8.373 1.00 38.62 186 ILE A O 1
ATOM 1530 N N . GLY A 1 187 ? 14.472 10.035 -7.768 1.00 32.88 187 GLY A N 1
ATOM 1531 C CA . GLY A 1 187 ? 15.094 11.287 -7.329 1.00 32.88 187 GLY A CA 1
ATOM 1532 C C . GLY A 1 187 ? 16.201 11.072 -6.298 1.00 32.88 187 GLY A C 1
ATOM 1533 O O . GLY A 1 187 ? 17.308 11.547 -6.498 1.00 32.88 187 GLY A O 1
ATOM 1534 N N . GLY A 1 188 ? 15.961 10.254 -5.267 1.00 32.47 188 GLY A N 1
ATOM 1535 C CA . GLY A 1 188 ? 16.976 9.970 -4.246 1.00 32.47 188 GLY A CA 1
ATOM 1536 C C . GLY A 1 188 ? 18.144 9.106 -4.732 1.00 32.47 188 GLY A C 1
ATOM 1537 O O . GLY A 1 188 ? 19.252 9.254 -4.218 1.00 32.47 188 GLY A O 1
ATOM 1538 N N . ILE A 1 189 ? 17.922 8.223 -5.713 1.00 35.34 189 ILE A N 1
ATOM 1539 C CA . ILE A 1 189 ? 18.992 7.421 -6.322 1.00 35.34 189 ILE A CA 1
ATOM 1540 C C . ILE A 1 189 ? 19.820 8.303 -7.255 1.00 35.34 189 ILE A C 1
ATOM 1542 O O . ILE A 1 189 ? 21.031 8.295 -7.116 1.00 35.34 189 ILE A O 1
ATOM 1546 N N . ILE A 1 190 ? 19.199 9.115 -8.117 1.00 38.19 190 ILE A N 1
ATOM 1547 C CA . ILE A 1 190 ? 19.891 9.988 -9.081 1.00 38.19 190 ILE A CA 1
ATOM 1548 C C . ILE A 1 190 ? 20.584 11.183 -8.395 1.00 38.19 190 ILE A C 1
ATOM 1550 O O . ILE A 1 190 ? 21.722 11.511 -8.737 1.00 38.19 190 ILE A O 1
ATOM 1554 N N . GLU A 1 191 ? 19.960 11.807 -7.387 1.00 35.16 191 GLU A N 1
ATOM 1555 C CA . GLU A 1 191 ? 20.588 12.894 -6.617 1.00 35.16 191 GLU A CA 1
ATOM 1556 C C . GLU A 1 191 ? 21.795 12.394 -5.810 1.00 35.16 191 GLU A C 1
ATOM 1558 O O . GLU A 1 191 ? 22.821 13.070 -5.777 1.00 35.16 191 GLU A O 1
ATOM 1563 N N . ASN A 1 192 ? 21.735 11.194 -5.211 1.00 35.88 192 ASN A N 1
ATOM 1564 C CA . ASN A 1 192 ? 22.884 10.633 -4.482 1.00 35.88 192 ASN A CA 1
ATOM 1565 C C . ASN A 1 192 ? 23.916 9.963 -5.400 1.00 35.88 192 ASN A C 1
ATOM 1567 O O . ASN A 1 192 ? 25.108 9.989 -5.097 1.00 35.88 192 ASN A O 1
ATOM 1571 N N . SER A 1 193 ? 23.497 9.377 -6.524 1.00 41.66 193 SER A N 1
ATOM 1572 C CA . SER A 1 193 ? 24.397 8.737 -7.489 1.00 41.66 193 SER A CA 1
ATOM 1573 C C . SER A 1 193 ? 25.132 9.737 -8.363 1.00 41.66 193 SER A C 1
ATOM 1575 O O . SER A 1 193 ? 25.929 9.308 -9.184 1.00 41.66 193 SER A O 1
ATOM 1577 N N . SER A 1 194 ? 24.905 11.039 -8.196 1.00 41.72 194 SER A N 1
ATOM 1578 C CA . SER A 1 194 ? 25.773 12.076 -8.761 1.00 41.72 194 SER A CA 1
ATOM 1579 C C . SER A 1 194 ? 27.159 12.096 -8.091 1.00 41.72 194 SER A C 1
ATOM 1581 O O . SER A 1 194 ? 28.065 12.763 -8.579 1.00 41.72 194 SER A O 1
ATOM 1583 N N . TYR A 1 195 ? 27.356 11.354 -6.991 1.00 44.53 195 TYR A N 1
ATOM 1584 C CA . TYR A 1 195 ? 28.625 11.287 -6.272 1.00 44.53 195 TYR A CA 1
ATOM 1585 C C . TYR A 1 195 ? 28.957 9.847 -5.832 1.00 44.53 195 TYR A C 1
ATOM 1587 O O . TYR A 1 195 ? 28.570 9.408 -4.750 1.00 44.53 195 TYR A O 1
ATOM 1595 N N . ASN A 1 196 ? 29.798 9.173 -6.626 1.00 50.56 196 ASN A N 1
ATOM 1596 C CA . ASN A 1 196 ? 30.696 8.074 -6.227 1.00 50.56 196 ASN A CA 1
ATOM 1597 C C . ASN A 1 196 ? 30.157 6.626 -6.350 1.00 50.56 196 ASN A C 1
ATOM 1599 O O . ASN A 1 196 ? 29.429 6.117 -5.496 1.00 50.56 196 ASN A O 1
ATOM 1603 N N . TYR A 1 197 ? 30.636 5.932 -7.390 1.00 45.28 197 TYR A N 1
ATOM 1604 C CA . TYR A 1 197 ? 30.421 4.511 -7.691 1.00 45.28 197 TYR A CA 1
ATOM 1605 C C . TYR A 1 197 ? 30.653 3.568 -6.504 1.00 45.28 197 TYR A C 1
ATOM 1607 O O . TYR A 1 197 ? 29.811 2.729 -6.179 1.00 45.28 197 TYR A O 1
ATOM 1615 N N . SER A 1 198 ? 31.769 3.761 -5.804 1.00 45.25 198 SER A N 1
ATOM 1616 C CA . SER A 1 198 ? 32.157 2.944 -4.658 1.00 45.25 198 SER A CA 1
ATOM 1617 C C . SER A 1 198 ? 31.143 3.070 -3.525 1.00 45.25 198 SER A C 1
ATOM 1619 O O . SER A 1 198 ? 30.897 2.116 -2.796 1.00 45.25 198 SER A O 1
ATOM 1621 N N . ARG A 1 199 ? 30.491 4.232 -3.400 1.00 50.03 199 ARG A N 1
ATOM 1622 C CA . ARG A 1 199 ? 29.431 4.456 -2.417 1.00 50.03 199 ARG A CA 1
ATOM 1623 C C . ARG A 1 199 ? 28.144 3.730 -2.801 1.00 50.03 199 ARG A C 1
ATOM 1625 O O . ARG A 1 199 ? 27.528 3.149 -1.919 1.00 50.03 199 ARG A O 1
ATOM 1632 N N . LEU A 1 200 ? 27.765 3.705 -4.081 1.00 50.50 200 LEU A N 1
ATOM 1633 C CA . LEU A 1 200 ? 26.602 2.939 -4.547 1.00 50.50 200 LEU A CA 1
ATOM 1634 C C . LEU A 1 200 ? 26.791 1.436 -4.308 1.00 50.50 200 LEU A C 1
ATOM 1636 O O . LEU A 1 200 ? 25.890 0.799 -3.772 1.00 50.50 200 LEU A O 1
ATOM 1640 N N . LEU A 1 201 ? 27.963 0.887 -4.642 1.00 47.19 201 LEU A N 1
ATOM 1641 C CA . LEU A 1 201 ? 28.295 -0.512 -4.366 1.00 47.19 201 LEU A CA 1
ATOM 1642 C C . LEU A 1 201 ? 28.270 -0.824 -2.868 1.00 47.19 201 LEU A C 1
ATOM 1644 O O . LEU A 1 201 ? 27.641 -1.794 -2.470 1.00 47.19 201 LE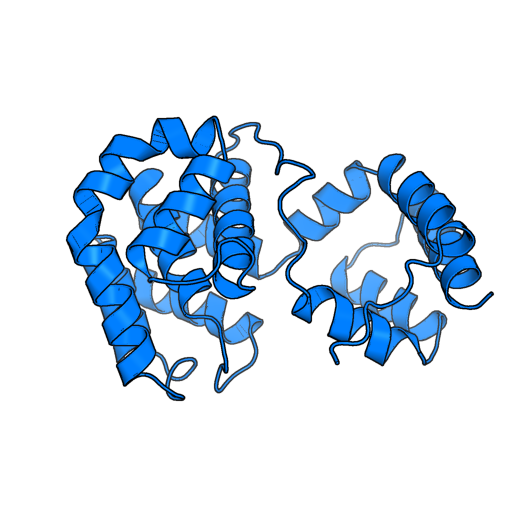U A O 1
ATOM 1648 N N . ILE A 1 202 ? 28.871 0.022 -2.027 1.00 53.06 202 ILE A N 1
ATOM 1649 C CA . ILE A 1 202 ? 28.857 -0.155 -0.567 1.00 53.06 202 ILE A CA 1
ATOM 1650 C C . ILE A 1 202 ? 27.430 -0.075 -0.008 1.00 53.06 202 ILE A C 1
ATOM 1652 O O . ILE A 1 202 ? 27.071 -0.854 0.872 1.00 53.06 202 ILE A O 1
ATOM 1656 N N . GLU A 1 203 ? 26.598 0.853 -0.484 1.00 51.62 203 GLU A N 1
ATOM 1657 C CA . GLU A 1 203 ? 25.201 0.954 -0.047 1.00 51.62 203 GLU A CA 1
ATOM 1658 C C . GLU A 1 203 ? 24.360 -0.229 -0.550 1.00 51.62 203 GLU A C 1
ATOM 1660 O O . GLU A 1 203 ? 23.539 -0.745 0.207 1.00 51.62 203 GLU A O 1
ATOM 1665 N N . LEU A 1 204 ? 24.610 -0.735 -1.762 1.00 50.19 204 LEU A N 1
ATOM 1666 C CA . LEU A 1 204 ? 23.986 -1.960 -2.272 1.00 50.19 204 LEU A CA 1
ATOM 1667 C C . LEU A 1 204 ? 24.449 -3.200 -1.497 1.00 50.19 204 LEU A C 1
ATOM 1669 O O . LEU A 1 204 ? 23.616 -4.021 -1.130 1.00 50.19 204 LEU A O 1
ATOM 1673 N N . GLU A 1 205 ? 25.733 -3.321 -1.162 1.00 49.75 205 GLU A N 1
ATOM 1674 C CA . GLU A 1 205 ? 26.263 -4.398 -0.317 1.00 49.75 205 GLU A CA 1
ATOM 1675 C C . GLU A 1 205 ? 25.685 -4.342 1.102 1.00 49.75 205 GLU A C 1
ATOM 1677 O O . GLU A 1 205 ? 25.285 -5.372 1.650 1.00 49.75 205 GLU A O 1
ATOM 1682 N N . LYS A 1 206 ? 25.556 -3.145 1.690 1.00 54.34 206 LYS A N 1
ATOM 1683 C CA . LYS A 1 206 ? 24.881 -2.943 2.983 1.00 54.34 206 LYS A CA 1
ATOM 1684 C C . LYS A 1 206 ? 23.394 -3.291 2.917 1.00 54.34 206 LYS A C 1
ATOM 1686 O O . LYS A 1 206 ? 22.872 -3.885 3.863 1.00 54.34 206 LYS A O 1
ATOM 1691 N N . PHE A 1 207 ? 22.716 -2.924 1.830 1.00 44.97 207 PHE A N 1
ATOM 1692 C CA . PHE A 1 207 ? 21.292 -3.186 1.611 1.00 44.97 207 PHE A CA 1
ATOM 1693 C C . PHE A 1 207 ? 21.020 -4.683 1.409 1.00 44.97 207 PHE A C 1
ATOM 1695 O O . PHE A 1 207 ? 20.130 -5.263 2.034 1.00 44.97 207 PHE A O 1
ATOM 1702 N N . ILE A 1 208 ? 21.845 -5.337 0.594 1.00 43.94 208 ILE A N 1
ATOM 1703 C CA . ILE A 1 208 ? 21.713 -6.749 0.238 1.00 43.94 208 ILE A CA 1
ATOM 1704 C C . ILE A 1 208 ? 22.272 -7.646 1.361 1.00 43.94 208 ILE A C 1
ATOM 1706 O O . ILE A 1 208 ? 21.775 -8.753 1.559 1.00 43.94 208 ILE A O 1
ATOM 1710 N N . ARG A 1 209 ? 23.213 -7.168 2.193 1.00 49.03 209 ARG A N 1
ATOM 1711 C CA . ARG A 1 209 ? 23.906 -7.937 3.255 1.00 49.03 209 ARG A CA 1
ATOM 1712 C C . ARG A 1 209 ? 24.450 -9.288 2.769 1.00 49.03 209 ARG A C 1
ATOM 1714 O O . ARG A 1 209 ? 24.506 -10.249 3.534 1.00 49.03 209 ARG A O 1
ATOM 1721 N N . VAL A 1 210 ? 24.793 -9.389 1.490 1.00 54.38 210 VAL A N 1
ATOM 1722 C CA . VAL A 1 210 ? 25.409 -10.573 0.885 1.00 54.38 210 VAL A CA 1
ATOM 1723 C C . VAL A 1 210 ? 26.444 -10.104 -0.124 1.00 54.38 210 VAL A C 1
ATOM 1725 O O . VAL A 1 210 ? 26.282 -9.036 -0.714 1.00 54.38 210 VAL A O 1
ATOM 1728 N N . LYS A 1 211 ? 27.489 -10.911 -0.336 1.00 53.62 211 LYS A N 1
ATOM 1729 C CA . LYS A 1 211 ? 28.459 -10.667 -1.404 1.00 53.62 211 LYS A CA 1
ATOM 1730 C C . LYS A 1 211 ? 27.725 -10.777 -2.751 1.00 53.62 211 LYS A C 1
ATOM 1732 O O . LYS A 1 211 ? 27.140 -11.834 -3.009 1.00 53.62 211 LYS A O 1
ATOM 1737 N N . PRO A 1 212 ? 27.691 -9.718 -3.574 1.00 57.41 212 PRO A N 1
ATOM 1738 C CA . PRO A 1 212 ? 26.952 -9.739 -4.828 1.00 57.41 212 PRO A CA 1
ATOM 1739 C C . PRO A 1 212 ? 27.516 -10.812 -5.770 1.00 57.41 212 PRO A C 1
ATOM 1741 O O . PRO A 1 212 ? 28.722 -11.073 -5.785 1.00 57.41 212 PRO A O 1
ATOM 1744 N N . LYS A 1 213 ? 26.635 -11.463 -6.545 1.00 59.72 213 LYS A N 1
ATOM 1745 C CA . LYS A 1 213 ? 27.069 -12.384 -7.607 1.00 59.72 213 LYS A CA 1
ATOM 1746 C C . LYS A 1 213 ? 27.937 -11.609 -8.611 1.00 59.72 213 LYS A C 1
ATOM 1748 O O . LYS A 1 213 ? 27.637 -10.439 -8.849 1.00 59.72 213 LYS A O 1
ATOM 1753 N N . PRO A 1 214 ? 28.927 -12.242 -9.264 1.00 58.25 214 PRO A N 1
ATOM 1754 C CA . PRO A 1 214 ? 29.716 -11.589 -10.311 1.00 58.25 214 PRO A CA 1
ATOM 1755 C C . PRO A 1 214 ? 28.846 -10.907 -11.378 1.00 58.25 214 PRO A C 1
ATOM 1757 O O . PRO A 1 214 ? 29.075 -9.751 -11.703 1.00 58.25 214 PRO A O 1
ATOM 1760 N N . SER A 1 215 ? 27.750 -11.553 -11.794 1.00 55.62 215 SER A N 1
ATOM 1761 C CA . SER A 1 215 ? 26.783 -10.990 -12.747 1.00 55.62 215 SER A CA 1
ATOM 1762 C C . SER A 1 215 ? 26.064 -9.726 -12.251 1.00 55.62 215 SER A C 1
ATOM 1764 O O . SER A 1 215 ? 25.641 -8.899 -13.052 1.00 55.62 215 SER A O 1
ATOM 1766 N N . TRP A 1 216 ? 25.901 -9.560 -10.935 1.00 59.19 216 TRP A N 1
ATOM 1767 C CA . TRP A 1 216 ? 25.304 -8.360 -10.343 1.00 59.19 216 TRP A CA 1
ATOM 1768 C C . TRP A 1 216 ? 26.324 -7.234 -10.197 1.00 59.19 216 TRP A C 1
ATOM 1770 O O . TRP A 1 216 ? 25.960 -6.076 -10.362 1.00 59.19 216 TRP A O 1
ATOM 1780 N N . ILE A 1 217 ? 27.588 -7.568 -9.919 1.00 57.31 217 ILE A N 1
ATOM 1781 C CA . ILE A 1 217 ? 28.694 -6.600 -9.918 1.00 57.31 217 ILE A CA 1
ATOM 1782 C C . ILE A 1 217 ? 28.857 -6.029 -11.328 1.00 57.31 217 ILE A C 1
ATOM 1784 O O . ILE A 1 217 ? 28.786 -4.818 -11.489 1.00 57.31 217 ILE A O 1
ATOM 1788 N N . GLU A 1 218 ? 28.913 -6.892 -12.345 1.00 57.22 218 GLU A N 1
ATOM 1789 C CA . GLU A 1 218 ? 28.962 -6.491 -13.757 1.00 57.22 218 GLU A CA 1
ATOM 1790 C C . GLU A 1 218 ? 27.747 -5.640 -14.169 1.00 57.22 218 GLU A C 1
ATOM 1792 O O . GLU A 1 218 ? 27.898 -4.652 -14.884 1.00 57.22 218 GLU A O 1
ATOM 1797 N N . LEU A 1 219 ? 26.541 -5.971 -13.686 1.00 58.59 219 LEU A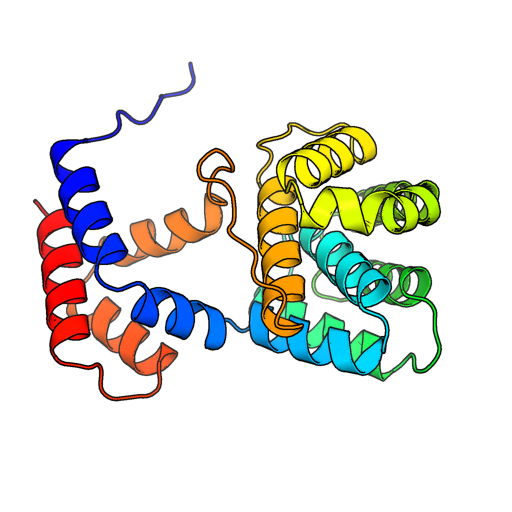 N 1
ATOM 1798 C CA . LEU A 1 219 ? 25.344 -5.142 -13.879 1.00 58.59 219 LEU A CA 1
ATOM 1799 C C . LEU A 1 219 ? 25.519 -3.753 -13.250 1.00 58.59 219 LEU A C 1
ATOM 1801 O O . LEU A 1 219 ? 25.170 -2.761 -13.881 1.00 58.59 219 LEU A O 1
ATOM 1805 N N . ILE A 1 220 ? 26.028 -3.660 -12.021 1.00 56.81 220 ILE A N 1
ATOM 1806 C CA . ILE A 1 220 ? 26.212 -2.383 -11.319 1.00 56.81 220 ILE A CA 1
ATOM 1807 C C . ILE A 1 220 ? 27.323 -1.544 -11.975 1.00 56.81 220 ILE A C 1
ATOM 1809 O O . ILE A 1 220 ? 27.116 -0.345 -12.172 1.00 56.81 220 ILE A O 1
ATOM 1813 N N . ASP A 1 221 ? 28.436 -2.167 -12.381 1.00 55.00 221 ASP A N 1
ATOM 1814 C CA . ASP A 1 221 ? 29.502 -1.556 -13.189 1.00 55.00 221 ASP A CA 1
ATOM 1815 C C . ASP A 1 221 ? 28.922 -0.975 -14.483 1.00 55.00 221 ASP A C 1
ATOM 1817 O O . ASP A 1 221 ? 29.136 0.193 -14.811 1.00 55.00 221 ASP A O 1
ATOM 1821 N N . GLU A 1 222 ? 28.130 -1.774 -15.202 1.00 55.88 222 GLU A N 1
ATOM 1822 C CA . GLU A 1 222 ? 27.538 -1.381 -16.475 1.00 55.88 222 GLU A CA 1
ATOM 1823 C C . GLU A 1 222 ? 26.508 -0.250 -16.295 1.00 55.88 222 GLU A C 1
ATOM 1825 O O . GLU A 1 222 ? 26.497 0.705 -17.074 1.00 55.88 222 GLU A O 1
ATOM 1830 N N . LEU A 1 223 ? 25.667 -0.312 -15.255 1.00 53.22 223 LEU A N 1
ATOM 1831 C CA . LEU A 1 223 ? 24.704 0.741 -14.919 1.00 53.22 223 LEU A CA 1
ATOM 1832 C C . LEU A 1 223 ? 25.398 2.058 -14.576 1.00 53.22 223 LEU A C 1
ATOM 1834 O O . LEU A 1 223 ? 24.960 3.113 -15.033 1.00 53.22 223 LEU A O 1
ATOM 1838 N N . VAL A 1 224 ? 26.479 2.013 -13.800 1.00 53.03 224 VAL A N 1
ATOM 1839 C CA . VAL A 1 224 ? 27.203 3.224 -13.413 1.00 53.03 224 VAL A CA 1
ATOM 1840 C C . VAL A 1 224 ? 27.986 3.792 -14.582 1.00 53.03 224 VAL A C 1
ATOM 1842 O O . VAL A 1 224 ? 27.869 4.983 -14.843 1.00 53.03 224 VAL A O 1
ATOM 1845 N N . TYR A 1 225 ? 28.692 2.973 -15.356 1.00 51.81 225 TYR A N 1
ATOM 1846 C CA . TYR A 1 225 ? 29.367 3.449 -16.562 1.00 51.81 225 TYR A CA 1
ATOM 1847 C C . TYR A 1 225 ? 28.402 4.204 -17.499 1.00 51.81 225 TYR A C 1
ATOM 1849 O O . TYR A 1 225 ? 28.721 5.284 -17.991 1.00 51.81 225 TYR A O 1
ATOM 1857 N N . LYS A 1 226 ? 27.177 3.689 -17.670 1.00 51.97 226 LYS A N 1
ATOM 1858 C CA . LYS A 1 226 ? 26.131 4.284 -18.523 1.00 51.97 226 LYS A CA 1
ATOM 1859 C C . LYS A 1 226 ? 25.438 5.517 -17.937 1.00 51.97 226 LYS A C 1
ATOM 1861 O O . LYS A 1 226 ? 24.855 6.290 -18.691 1.00 51.97 226 LYS A O 1
ATOM 1866 N N . LEU A 1 227 ? 25.451 5.700 -16.616 1.00 46.22 227 LEU A N 1
ATOM 1867 C CA . LEU A 1 227 ? 24.892 6.892 -15.965 1.00 46.22 227 LEU A CA 1
ATOM 1868 C C . LEU A 1 227 ? 25.829 8.111 -16.067 1.00 46.22 227 LEU A C 1
ATOM 1870 O O . LEU A 1 227 ? 25.351 9.241 -15.968 1.00 46.22 227 LEU A O 1
ATOM 1874 N N . TYR A 1 228 ? 27.131 7.886 -16.275 1.00 47.16 228 TYR A N 1
ATOM 1875 C CA . TYR A 1 228 ? 28.181 8.913 -16.235 1.00 47.16 228 TYR A CA 1
ATOM 1876 C C . TYR A 1 228 ? 28.788 9.286 -17.607 1.00 47.16 228 TYR A C 1
ATOM 1878 O O . TYR A 1 228 ? 29.574 10.230 -17.670 1.00 47.16 228 TYR A O 1
ATOM 1886 N N . GLN A 1 229 ? 28.420 8.587 -18.686 1.00 46.62 229 GLN A N 1
ATOM 1887 C CA . GLN A 1 229 ? 28.699 8.937 -20.094 1.00 46.62 229 GLN A CA 1
ATOM 1888 C C . GLN A 1 229 ? 27.524 9.697 -20.680 1.00 46.62 229 GLN A C 1
ATOM 1890 O O . GLN A 1 229 ? 27.692 10.784 -21.270 1.00 46.62 229 GLN A O 1
#

Foldseek 3Di:
DDPPPPPPCQLVVLLVVLCVVPVVVVVLLCVLDLLLVLLLLLCVLQVDLLLSLLLQLLLLLQQPPWPDDPSVLSVLLSVLSVVDHPDGSLVSNLCSLQDPNRNPPPSVVSNVLSVLSVVCSVVSSVCVVVCQVPVLVQLVVSCVSRVHDSLPLSSLSSSVSSVSSCVSVVNDGDDDPPRDDNVVVVCVCLVVLVDDLVVVVVVVCVSSVDDDDPSVVVSSVSSSVSSVD

Radius of gyration: 18.64 Å; chains: 1; bounding box: 50×42×45 Å

Sequence (229 aa):
MHSVALLNRERIYPIAKTIAKNLDFIDLLEERDFQYAAVKKILLLTNDLVDAAYVIVGTASVSYMLSMKGEKHWLLLVDYAKKMPGHSATAILWKFVEESPSLTRFRSNKLKRIRKLQENYSIFRQEFDTFVKDFNSLRKYLASTYRAGVDDKTIVFAVKMFYYVLKAYNIKARIPLDIPIPVDQIGGIIENSSYNYSRLLIELEKFIRVKPKPSWIELIDELVYKLYQ